Protein AF-A0A529HNW7-F1 (afdb_monomer)

Sequence (243 aa):
VLDIILREIRHELSTEMPEGESNYALYDVSWHGDWIWDQIAPALLPELRAKRVNTRNLNYLLAIINRSSVDDGTIAAMASRKANATRNLTFSPIWFATWVGVDPDAAIPALAARFAGMDDPAEQTKLALTFIVALLDGRSQEGRARQTFRTVEHMKSLYLLMARYIRQKDDIQRAGKGVYSPGLRDDAQDARNALIAFIRETPGKPAFLALLEMARAHPDQESRPWMGFHAKSKAAADADIDA

Solvent-accessible surface area (backbone atoms only — not comparable to full-atom values): 13284 Å² total; per-residue (Å²): 107,70,68,57,53,54,48,49,38,51,49,45,62,74,68,60,52,88,77,69,89,71,65,62,60,48,56,50,42,45,77,72,27,77,95,45,23,62,75,46,34,74,75,46,50,59,57,64,70,75,49,87,70,38,75,68,59,45,52,32,54,39,34,30,37,53,70,24,77,68,53,48,67,64,50,27,60,52,22,48,53,51,25,71,71,40,83,49,66,76,56,21,21,46,24,44,18,43,14,24,10,51,37,34,82,65,33,51,57,50,51,53,51,53,50,72,74,51,88,52,68,67,58,46,27,47,34,46,37,46,18,43,26,43,36,52,27,70,83,50,99,69,37,50,22,40,66,68,34,80,40,62,67,47,27,50,51,51,39,57,59,43,43,68,53,60,44,73,92,77,59,83,87,59,83,94,67,72,92,76,83,81,49,67,71,52,36,25,49,53,30,53,49,49,35,54,48,52,32,66,69,44,82,56,68,69,26,34,52,50,28,47,49,43,27,71,66,40,79,50,71,84,54,17,62,59,30,43,49,52,21,52,54,40,54,52,56,58,57,60,74,80,111

Mean predicted aligned error: 5.46 Å

Nearest PDB structures (foldseek):
  7a0m-assembly2_C  TM=2.999E-01  e=2.136E+00  Thermochaetoides thermophila
  7s0h-assembly1_B  TM=1.800E-01  e=7.266E+00  Talaromyces verruculosus

pLDDT: mean 89.47, std 10.61, range [36.19, 98.62]

Radius of gyration: 19.6 Å; Cα contacts (8 Å, |Δi|>4): 282; chains: 1; bounding box: 56×40×56 Å

Secondary structure (DSSP, 8-state):
-HHHHHHHHHHHHHT--SSSPPPHHHHHHHHH-GGGHHHHHHHHHHHHHHSPPPHHHHHHHHHHHHTSS--HHHHHHHHHHHHHH---TTTHHHHHHHHHHH-HHHHHHHHHHHHHT---HHHHHHHHHHHHHHHH-TT-SS-SS-STT-SHHHHHHHHHHHHTTS-GGG----TTS-S----HHHHHHHHHHHHHHHHHHS-SHHHHHHHHHHHHH-SSSTTHHHHHHHHHHHHHHHHHTT-

Foldseek 3Di:
DQVVLLVLLVVQQVPDDLDDDGPCSLVCCLVPVLVCLQVCLVVCLVVLQPDDGHLVSVLSNLSSNQSYPPALVSQLVRLVVQLVVDPDLSRNLLSLLQNCQRPVPVSLVVLLVVLVPDDDLVSSLSSLLNNLCQNCVLPDPRRSHHHPCLDLVSLLSNLQSSCVNLPPVPADPPPPVPDDDDDSNNSSVSSSVVSLVSLLPDADDSSLVSLQVCLVRRPDVVCSVVSVVSSVVRVVVNVVVVD

Structure (mmCIF, N/CA/C/O backbone):
data_AF-A0A529HNW7-F1
#
_entry.id   AF-A0A529HNW7-F1
#
loop_
_atom_site.group_PDB
_atom_site.id
_atom_site.type_symbol
_atom_site.label_atom_id
_atom_site.label_alt_id
_atom_site.label_comp_id
_atom_site.label_asym_id
_atom_site.label_entity_id
_atom_site.label_seq_id
_atom_site.pdbx_PDB_ins_code
_atom_site.Cartn_x
_atom_site.Cartn_y
_atom_site.Cartn_z
_atom_site.occupancy
_atom_site.B_iso_or_equiv
_atom_site.auth_seq_id
_atom_site.auth_comp_id
_atom_site.auth_asym_id
_atom_site.auth_atom_id
_atom_site.pdbx_PDB_model_num
ATOM 1 N N . VAL A 1 1 ? 8.667 9.169 -31.212 1.00 80.88 1 VAL A N 1
ATOM 2 C CA . VAL A 1 1 ? 8.754 9.628 -29.802 1.00 80.88 1 VAL A CA 1
ATOM 3 C C . VAL A 1 1 ? 8.689 8.445 -28.844 1.00 80.88 1 VAL A C 1
ATOM 5 O O . VAL A 1 1 ? 9.649 8.256 -28.113 1.00 80.88 1 VAL A O 1
ATOM 8 N N . LEU A 1 2 ? 7.649 7.603 -28.919 1.00 88.50 2 LEU A N 1
ATOM 9 C CA . LEU A 1 2 ? 7.509 6.383 -28.106 1.00 88.50 2 LEU A CA 1
ATOM 10 C C . LEU A 1 2 ? 8.759 5.481 -28.110 1.00 88.50 2 LEU A C 1
ATOM 12 O O . LEU A 1 2 ? 9.303 5.184 -27.051 1.00 88.50 2 LEU A O 1
ATOM 16 N N . ASP A 1 3 ? 9.258 5.116 -29.294 1.00 89.38 3 ASP A N 1
ATOM 17 C CA . ASP A 1 3 ? 10.432 4.237 -29.420 1.00 89.38 3 ASP A CA 1
ATOM 18 C C . ASP A 1 3 ? 11.709 4.839 -28.831 1.00 89.38 3 ASP A C 1
ATOM 20 O O . ASP A 1 3 ? 12.539 4.116 -28.285 1.00 89.38 3 ASP A O 1
ATOM 24 N N . ILE A 1 4 ? 11.861 6.164 -28.920 1.00 91.50 4 ILE A N 1
ATOM 25 C CA . ILE A 1 4 ? 13.009 6.877 -28.350 1.00 91.50 4 ILE A CA 1
ATOM 26 C C . ILE A 1 4 ? 12.931 6.796 -26.825 1.00 91.50 4 ILE A C 1
ATOM 28 O O . ILE A 1 4 ? 13.887 6.359 -26.198 1.00 91.50 4 ILE A O 1
ATOM 32 N N . ILE A 1 5 ? 11.772 7.113 -26.239 1.00 90.94 5 ILE A N 1
ATOM 33 C CA . ILE A 1 5 ? 11.556 7.038 -24.787 1.00 90.94 5 ILE A CA 1
ATOM 34 C C . ILE A 1 5 ? 11.792 5.615 -24.271 1.00 90.94 5 ILE A C 1
ATOM 36 O O . ILE A 1 5 ? 12.525 5.422 -23.306 1.00 90.94 5 ILE A O 1
ATOM 40 N N . LEU A 1 6 ? 11.223 4.601 -24.930 1.00 92.38 6 LEU A N 1
ATOM 41 C CA . LEU A 1 6 ? 11.421 3.205 -24.533 1.00 92.38 6 LEU A CA 1
ATOM 42 C C . LEU A 1 6 ? 12.883 2.770 -24.653 1.00 92.38 6 LEU A C 1
ATOM 44 O O . LEU A 1 6 ? 13.355 2.001 -23.818 1.00 92.38 6 LEU A O 1
ATOM 48 N N . ARG A 1 7 ? 13.606 3.240 -25.674 1.00 92.62 7 ARG A N 1
ATOM 49 C CA . ARG A 1 7 ? 15.034 2.957 -25.833 1.00 92.62 7 ARG A CA 1
ATOM 50 C C . ARG A 1 7 ? 15.858 3.591 -24.716 1.00 92.62 7 ARG A C 1
ATOM 52 O O . ARG A 1 7 ? 16.706 2.896 -24.165 1.00 92.62 7 ARG A O 1
ATOM 59 N N . GLU A 1 8 ? 15.589 4.848 -24.370 1.00 91.94 8 GLU A N 1
ATOM 60 C CA . GLU A 1 8 ? 16.274 5.542 -23.274 1.00 91.94 8 GLU A CA 1
ATOM 61 C C . GLU A 1 8 ? 15.992 4.870 -21.928 1.00 91.94 8 GLU A C 1
ATOM 63 O O . GLU A 1 8 ? 16.931 4.513 -21.224 1.00 91.94 8 GLU A O 1
ATOM 68 N N . ILE A 1 9 ? 14.723 4.569 -21.614 1.00 91.62 9 ILE A N 1
ATOM 69 C CA . ILE A 1 9 ? 14.361 3.853 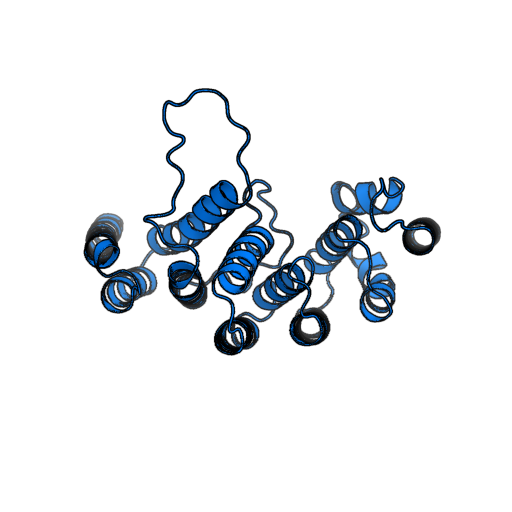-20.380 1.00 91.62 9 ILE A CA 1
ATOM 70 C C . ILE A 1 9 ? 15.048 2.483 -20.331 1.00 91.62 9 ILE A C 1
ATOM 72 O O . ILE A 1 9 ? 15.613 2.108 -19.309 1.00 91.62 9 ILE A O 1
ATOM 76 N N . ARG A 1 10 ? 15.044 1.712 -21.425 1.00 91.19 10 ARG A N 1
ATOM 77 C CA . ARG A 1 10 ? 15.721 0.403 -21.456 1.00 91.19 10 ARG A CA 1
ATOM 78 C C . ARG A 1 10 ? 17.231 0.529 -21.295 1.00 91.19 10 ARG A C 1
ATOM 80 O O . ARG A 1 10 ? 17.829 -0.295 -20.605 1.00 91.19 10 ARG A O 1
ATOM 87 N N . HIS A 1 11 ? 17.843 1.534 -21.917 1.00 89.62 11 HIS A N 1
ATOM 88 C CA . HIS A 1 11 ? 19.266 1.800 -21.757 1.00 89.62 11 HIS A CA 1
ATOM 89 C C . HIS A 1 11 ? 19.590 2.140 -20.301 1.00 89.62 11 HIS A C 1
ATOM 91 O O . HIS A 1 11 ? 20.447 1.490 -19.707 1.00 89.62 11 HIS A O 1
ATOM 97 N N . GLU A 1 12 ? 18.830 3.055 -19.705 1.00 88.94 12 GLU A N 1
ATOM 98 C CA . GLU A 1 12 ? 18.942 3.448 -18.304 1.00 88.94 12 GLU A CA 1
ATOM 99 C C . GLU A 1 12 ? 18.802 2.243 -17.365 1.00 88.94 12 GLU A C 1
ATOM 101 O O . GLU A 1 12 ? 19.653 2.021 -16.503 1.00 88.94 12 GLU A O 1
ATOM 106 N N . LEU A 1 13 ? 17.787 1.399 -17.580 1.00 88.69 13 LEU A N 1
ATOM 107 C CA . LEU A 1 13 ? 17.628 0.162 -16.824 1.00 88.69 13 LEU A CA 1
ATOM 108 C C . LEU A 1 13 ? 18.821 -0.777 -17.037 1.00 88.69 13 LEU A C 1
ATOM 110 O O . LEU A 1 13 ? 19.223 -1.451 -16.096 1.00 88.69 13 LEU A O 1
ATOM 114 N N . SER A 1 14 ? 19.397 -0.869 -18.237 1.00 87.06 14 SER A N 1
ATOM 115 C CA . SER A 1 14 ? 20.536 -1.762 -18.513 1.00 87.06 14 SER A CA 1
ATOM 116 C C . SER A 1 14 ? 21.836 -1.332 -17.824 1.00 87.06 14 SER A C 1
ATOM 118 O O . SER A 1 14 ? 22.652 -2.189 -17.495 1.00 87.06 14 SER A O 1
ATOM 120 N N . THR A 1 15 ? 22.005 -0.033 -17.569 1.00 86.06 15 THR A N 1
ATOM 121 C CA . THR A 1 15 ? 23.198 0.551 -16.938 1.00 86.06 15 THR A CA 1
ATOM 122 C C . THR A 1 15 ? 22.991 0.885 -15.459 1.00 86.06 15 THR A C 1
ATOM 124 O O . THR A 1 15 ? 23.823 1.566 -14.863 1.00 86.06 15 THR A O 1
ATOM 127 N N . GLU A 1 16 ? 21.873 0.459 -14.865 1.00 83.00 16 GLU A N 1
ATOM 128 C CA . GLU A 1 16 ? 21.521 0.832 -13.497 1.00 83.00 16 GLU A CA 1
ATOM 129 C C . GLU A 1 16 ? 22.546 0.309 -12.475 1.00 83.00 16 GLU A C 1
ATOM 131 O O . GLU A 1 16 ? 22.964 -0.851 -12.510 1.00 83.00 16 GLU A O 1
ATOM 136 N N . MET A 1 17 ? 22.916 1.162 -11.518 1.00 78.19 17 MET A N 1
ATOM 137 C CA . MET A 1 17 ? 23.714 0.761 -10.360 1.00 78.19 17 MET A CA 1
ATOM 138 C C . MET A 1 17 ? 22.807 0.428 -9.162 1.00 78.19 17 MET A C 1
ATOM 140 O O . MET A 1 17 ? 21.687 0.948 -9.072 1.00 78.19 17 MET A O 1
ATOM 144 N N . PRO A 1 18 ? 23.262 -0.429 -8.222 1.00 72.19 18 PRO A N 1
ATOM 145 C CA . PRO A 1 18 ? 22.515 -0.728 -6.998 1.00 72.19 18 PRO A CA 1
ATOM 146 C C . PRO A 1 18 ? 22.224 0.522 -6.158 1.00 72.19 18 PRO A C 1
ATOM 148 O O . PRO A 1 18 ? 21.141 0.638 -5.584 1.00 72.19 18 PRO A O 1
ATOM 151 N N . GLU A 1 19 ? 23.186 1.446 -6.128 1.00 65.06 19 GLU A N 1
ATOM 152 C CA . GLU A 1 19 ? 23.128 2.747 -5.469 1.00 65.06 19 GLU A CA 1
ATOM 153 C C . GLU A 1 19 ? 23.674 3.787 -6.457 1.00 65.06 19 GLU A C 1
ATOM 155 O O . GLU A 1 19 ? 24.814 3.684 -6.904 1.00 65.06 19 GLU A O 1
ATOM 160 N N . GLY A 1 20 ? 22.843 4.742 -6.872 1.00 58.91 20 GLY A N 1
ATOM 161 C CA . GLY A 1 20 ? 23.221 5.759 -7.853 1.00 58.91 20 GLY A CA 1
ATOM 162 C C . GLY A 1 20 ? 22.016 6.516 -8.398 1.00 58.91 20 GLY A C 1
ATOM 163 O O . GLY A 1 20 ? 20.879 6.043 -8.317 1.00 58.91 20 GLY A O 1
ATOM 164 N N . GLU A 1 21 ? 22.260 7.709 -8.934 1.00 57.22 21 GLU A N 1
ATOM 165 C CA . GLU A 1 21 ? 21.252 8.421 -9.712 1.00 57.22 21 GLU A CA 1
ATOM 166 C C . GLU A 1 21 ? 21.051 7.684 -11.035 1.00 57.22 21 GLU A C 1
ATOM 168 O O . GLU A 1 21 ? 22.000 7.400 -11.764 1.00 57.22 21 GLU A O 1
ATOM 173 N N . SER A 1 22 ? 19.803 7.312 -11.301 1.00 55.28 22 SER A N 1
ATOM 174 C CA . SER A 1 22 ? 19.401 6.827 -12.613 1.00 55.28 22 SER A CA 1
ATOM 175 C C . SER A 1 22 ? 19.221 8.043 -13.518 1.00 55.28 2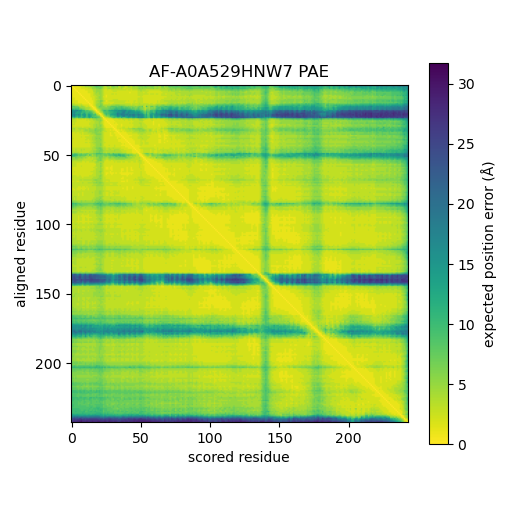2 SER A C 1
ATOM 177 O O . SER A 1 22 ? 18.735 9.076 -13.049 1.00 55.28 22 SER A O 1
ATOM 179 N N . ASN A 1 23 ? 19.653 7.943 -14.776 1.00 64.00 23 ASN A N 1
ATOM 180 C CA . ASN A 1 23 ? 19.513 9.027 -15.749 1.00 64.00 23 ASN A CA 1
ATOM 181 C C . ASN A 1 23 ? 18.043 9.488 -15.846 1.00 64.00 23 ASN A C 1
ATOM 183 O O . ASN A 1 23 ? 17.121 8.738 -15.557 1.00 64.00 23 ASN A O 1
ATOM 187 N N . TYR A 1 24 ? 17.810 10.747 -16.214 1.00 76.00 24 TYR A N 1
ATOM 188 C CA . TYR A 1 24 ? 16.528 11.425 -15.973 1.00 76.00 24 TYR A CA 1
ATOM 189 C C . TYR A 1 24 ? 15.305 10.869 -16.729 1.00 76.00 24 TYR A C 1
ATOM 191 O O . TYR A 1 24 ? 14.187 11.214 -16.364 1.00 76.00 24 TYR A O 1
ATOM 199 N N . ALA A 1 25 ? 15.456 9.994 -17.731 1.00 87.62 25 ALA A N 1
ATOM 200 C CA . ALA A 1 25 ? 14.350 9.618 -18.616 1.00 87.62 25 ALA A CA 1
ATOM 201 C C . ALA A 1 25 ? 13.198 8.919 -17.876 1.00 87.62 25 ALA A C 1
ATOM 203 O O . ALA A 1 25 ? 12.045 9.337 -17.992 1.00 87.62 25 ALA A O 1
ATOM 204 N N . LEU A 1 26 ? 13.484 7.877 -17.091 1.00 88.19 26 LEU A N 1
ATOM 205 C CA . LEU A 1 26 ? 12.447 7.177 -16.331 1.00 88.19 26 LEU A CA 1
ATOM 206 C C . LEU A 1 26 ? 11.835 8.066 -15.236 1.00 88.19 26 LEU A C 1
ATOM 208 O O . LEU A 1 26 ? 10.627 8.005 -15.001 1.00 88.19 26 LEU A O 1
ATOM 212 N N . TYR A 1 27 ? 12.652 8.904 -14.592 1.00 87.69 27 TYR A N 1
ATOM 213 C CA . TYR A 1 27 ? 12.189 9.886 -13.611 1.00 87.69 27 TYR A CA 1
ATOM 214 C C . TYR A 1 27 ? 11.210 10.881 -14.247 1.00 87.69 27 TYR A C 1
ATOM 216 O O . TYR A 1 27 ? 10.065 10.966 -13.800 1.00 87.69 27 TYR A O 1
ATOM 224 N N . ASP A 1 28 ? 11.620 11.565 -15.314 1.00 88.38 28 ASP A N 1
ATOM 225 C CA . ASP A 1 28 ? 10.832 12.593 -15.996 1.00 88.38 28 ASP A CA 1
ATOM 226 C C . ASP A 1 28 ? 9.520 12.015 -16.524 1.00 88.38 28 ASP A C 1
ATOM 228 O O . ASP A 1 28 ? 8.450 12.584 -16.308 1.00 88.38 28 ASP A O 1
ATOM 232 N N . VAL A 1 29 ? 9.573 10.833 -17.146 1.00 90.88 29 VAL A N 1
ATOM 233 C CA . VAL A 1 29 ? 8.372 10.150 -17.638 1.00 90.88 29 VAL A CA 1
ATOM 234 C C . VAL A 1 29 ? 7.445 9.762 -16.488 1.00 90.88 29 VAL A C 1
ATOM 236 O O . VAL A 1 29 ? 6.230 9.868 -16.636 1.00 90.88 29 VAL A O 1
ATOM 239 N N . SER A 1 30 ? 7.970 9.346 -15.332 1.00 88.94 30 SER A N 1
ATOM 240 C CA . SER A 1 30 ? 7.130 8.978 -14.184 1.00 88.94 30 SER A CA 1
ATOM 241 C C . SER A 1 30 ? 6.407 10.160 -13.531 1.00 88.94 30 SER A C 1
ATOM 243 O O . SER A 1 30 ? 5.358 9.951 -12.928 1.00 88.94 30 SER A O 1
ATOM 245 N N . TRP A 1 31 ? 6.936 11.381 -13.660 1.00 85.88 31 TRP A N 1
ATOM 246 C CA . TRP A 1 31 ? 6.351 12.588 -13.061 1.00 85.88 31 TRP A CA 1
ATOM 247 C C . TRP A 1 31 ? 5.551 13.442 -14.044 1.00 85.88 31 TRP A C 1
ATOM 249 O O . TRP A 1 31 ? 4.593 14.097 -13.642 1.00 85.88 31 TRP A O 1
ATOM 259 N N . HIS A 1 32 ? 5.941 13.455 -15.317 1.00 86.88 32 HIS A N 1
ATOM 260 C CA . HIS A 1 32 ? 5.429 14.395 -16.320 1.00 86.88 32 HIS A CA 1
ATOM 261 C C . HIS A 1 32 ? 4.965 13.708 -17.617 1.00 86.88 32 HIS A C 1
ATOM 263 O O . HIS A 1 32 ? 4.658 14.378 -18.602 1.00 86.88 32 HIS A O 1
ATOM 269 N N . GLY A 1 33 ? 4.955 12.372 -17.651 1.00 88.06 33 GLY A N 1
ATOM 270 C CA . GLY A 1 33 ? 4.645 11.569 -18.837 1.00 88.06 33 GLY A CA 1
ATOM 271 C C . GLY A 1 33 ? 3.257 10.928 -18.843 1.00 88.06 33 GLY A C 1
ATOM 272 O O . GLY A 1 33 ? 3.088 9.910 -19.509 1.00 88.06 33 GLY A O 1
ATOM 273 N N . ASP A 1 34 ? 2.280 11.473 -18.118 1.00 89.56 34 ASP A N 1
ATOM 274 C CA . ASP A 1 34 ? 0.915 10.926 -18.032 1.00 89.56 34 ASP A CA 1
ATOM 275 C C . ASP A 1 34 ? 0.284 10.662 -19.409 1.00 89.56 34 ASP A C 1
ATOM 277 O O . ASP A 1 34 ? -0.298 9.604 -19.643 1.00 89.56 34 ASP A O 1
ATOM 281 N N . TRP A 1 35 ? 0.529 11.553 -20.369 1.00 92.75 35 TRP A N 1
ATOM 282 C CA . TRP A 1 35 ? 0.092 11.435 -21.763 1.00 92.75 35 TRP A CA 1
ATOM 283 C C . TRP A 1 35 ? 0.637 10.210 -22.529 1.00 92.75 35 TRP A C 1
ATOM 285 O O . TRP A 1 35 ? 0.109 9.882 -23.596 1.00 92.75 35 TRP A O 1
ATOM 295 N N . ILE A 1 36 ? 1.694 9.538 -22.044 1.00 94.06 36 ILE A N 1
ATOM 296 C CA . ILE A 1 36 ? 2.321 8.389 -22.724 1.00 94.06 36 ILE A CA 1
ATOM 297 C C . ILE A 1 36 ? 2.267 7.079 -21.928 1.00 94.06 36 ILE A C 1
ATOM 299 O O . ILE A 1 36 ? 2.584 6.027 -22.490 1.00 94.06 36 ILE A O 1
ATOM 303 N N . TRP A 1 37 ? 1.856 7.093 -20.655 1.00 94.06 37 TRP A N 1
ATOM 304 C CA . TRP A 1 37 ? 1.902 5.906 -19.785 1.00 94.06 37 TRP A CA 1
ATOM 305 C C . TRP A 1 37 ? 1.194 4.688 -20.379 1.00 94.06 37 TRP A C 1
ATOM 307 O O . TRP A 1 37 ? 1.766 3.598 -20.374 1.00 94.06 37 TRP A O 1
ATOM 317 N N . ASP A 1 38 ? 0.018 4.877 -20.977 1.00 95.19 38 ASP A N 1
ATOM 318 C CA . ASP A 1 38 ? -0.751 3.807 -21.627 1.00 95.19 38 ASP A CA 1
ATOM 319 C C . ASP A 1 38 ? 0.003 3.112 -22.761 1.00 95.19 38 ASP A C 1
ATOM 321 O O . ASP A 1 38 ? -0.118 1.903 -22.956 1.00 95.19 38 ASP A O 1
ATOM 325 N N . GLN A 1 39 ? 0.822 3.863 -23.495 1.00 94.56 39 GLN A N 1
ATOM 326 C CA . GLN A 1 39 ? 1.555 3.347 -24.647 1.00 94.56 39 GLN A CA 1
ATOM 327 C C . GLN A 1 39 ? 2.837 2.619 -24.223 1.00 94.56 39 GLN A C 1
ATOM 329 O O . GLN A 1 39 ? 3.228 1.639 -24.859 1.00 94.56 39 GLN A O 1
ATOM 334 N N . ILE A 1 40 ? 3.503 3.074 -23.153 1.00 94.38 40 ILE A N 1
ATOM 335 C CA . ILE A 1 40 ? 4.771 2.480 -22.695 1.00 94.38 40 ILE A CA 1
ATOM 336 C C . ILE A 1 40 ? 4.588 1.347 -21.686 1.00 94.38 40 ILE A C 1
ATOM 338 O O . ILE A 1 40 ? 5.389 0.413 -21.686 1.00 94.38 40 ILE A O 1
ATOM 342 N N . ALA A 1 41 ? 3.565 1.392 -20.828 1.00 94.31 41 ALA A N 1
ATOM 343 C CA . ALA A 1 41 ? 3.428 0.455 -19.714 1.00 94.31 41 ALA A CA 1
ATOM 344 C C . ALA A 1 41 ? 3.410 -1.024 -20.151 1.00 94.31 41 ALA A C 1
ATOM 346 O O . ALA A 1 41 ? 4.158 -1.812 -19.557 1.00 94.31 41 ALA A O 1
ATOM 347 N N . PRO A 1 42 ? 2.688 -1.429 -21.221 1.00 94.25 42 PRO A N 1
ATOM 348 C CA . PRO A 1 42 ? 2.735 -2.810 -21.703 1.00 94.25 42 PRO A CA 1
ATOM 349 C C . PRO A 1 42 ? 4.147 -3.264 -22.103 1.00 94.25 42 PRO A C 1
ATOM 351 O O . PRO A 1 42 ? 4.531 -4.404 -21.840 1.00 94.25 42 PRO A O 1
ATOM 354 N N . ALA A 1 43 ? 4.946 -2.366 -22.687 1.00 93.12 43 ALA A N 1
ATOM 355 C CA . ALA A 1 43 ? 6.310 -2.647 -23.131 1.00 93.12 43 ALA A CA 1
ATOM 356 C C . ALA A 1 43 ? 7.332 -2.710 -21.979 1.00 93.12 43 ALA A C 1
ATOM 358 O O . ALA A 1 43 ? 8.415 -3.268 -22.167 1.00 93.12 43 ALA A O 1
ATOM 359 N N . LEU A 1 44 ? 6.993 -2.166 -20.804 1.00 92.12 44 LEU A N 1
ATOM 360 C CA . LEU A 1 44 ? 7.824 -2.182 -19.593 1.00 92.12 44 LEU A CA 1
ATOM 361 C C . LEU A 1 44 ? 7.539 -3.392 -18.683 1.00 92.12 44 LEU A C 1
ATOM 363 O O . LEU A 1 44 ? 8.391 -3.775 -17.879 1.00 92.12 44 LEU A O 1
ATOM 367 N N . LEU A 1 45 ? 6.378 -4.044 -18.822 1.00 91.81 45 LEU A N 1
ATOM 368 C CA . LEU A 1 45 ? 6.027 -5.242 -18.043 1.00 91.81 45 LEU A CA 1
ATOM 369 C C . LEU A 1 45 ? 7.048 -6.392 -18.168 1.00 91.81 45 LEU A C 1
ATOM 371 O O . LEU A 1 45 ? 7.365 -7.000 -17.138 1.00 91.81 45 LEU A O 1
ATOM 375 N N . PRO A 1 46 ? 7.578 -6.734 -19.364 1.00 89.94 46 PRO A N 1
ATOM 376 C CA . PRO A 1 46 ? 8.603 -7.768 -19.485 1.00 89.94 46 PRO A CA 1
ATOM 377 C C . PRO A 1 46 ? 9.870 -7.443 -18.687 1.00 89.94 46 PRO A C 1
ATOM 379 O O . PRO A 1 46 ? 10.408 -8.334 -18.032 1.00 89.94 46 PRO A O 1
ATOM 382 N N . GLU A 1 47 ? 10.291 -6.176 -18.662 1.00 86.88 47 GLU A N 1
ATOM 383 C CA . GLU A 1 47 ? 11.497 -5.727 -17.951 1.00 86.88 47 GLU A CA 1
ATOM 384 C C . GLU A 1 47 ? 11.364 -5.940 -16.436 1.00 86.88 47 GLU A C 1
ATOM 386 O O . GLU A 1 47 ? 12.239 -6.531 -15.796 1.00 86.88 47 GLU A O 1
ATOM 391 N N . LEU A 1 48 ? 10.216 -5.556 -15.861 1.00 87.25 48 LEU A N 1
ATOM 392 C CA . LEU A 1 48 ? 9.918 -5.786 -14.441 1.00 87.25 48 LEU A CA 1
ATOM 393 C C . LEU A 1 48 ? 9.835 -7.268 -14.077 1.00 87.25 48 LEU A C 1
ATOM 395 O O . LEU A 1 48 ? 10.163 -7.667 -12.953 1.00 87.25 48 LEU A O 1
ATOM 399 N N . ARG A 1 49 ? 9.370 -8.107 -15.006 1.00 87.00 49 ARG A N 1
ATOM 400 C CA . ARG A 1 49 ? 9.296 -9.556 -14.797 1.00 87.00 49 ARG A CA 1
ATOM 401 C C . ARG A 1 49 ? 10.685 -10.184 -14.842 1.00 87.00 49 ARG A C 1
ATOM 403 O O . ARG A 1 49 ? 10.990 -10.967 -13.941 1.00 87.00 49 ARG A O 1
ATOM 410 N N . ALA A 1 50 ? 11.507 -9.809 -15.818 1.00 82.06 50 ALA A N 1
ATOM 411 C CA . ALA A 1 50 ? 12.767 -10.469 -16.146 1.00 82.06 50 ALA A CA 1
ATOM 412 C C . ALA A 1 50 ? 13.860 -10.286 -15.088 1.00 82.06 50 ALA A C 1
ATOM 414 O O . ALA A 1 50 ? 14.541 -11.252 -14.747 1.00 82.06 50 ALA A O 1
ATOM 415 N N . LYS A 1 51 ? 14.018 -9.078 -14.534 1.00 80.06 51 LYS A N 1
ATOM 416 C CA . LYS A 1 51 ? 15.106 -8.794 -13.588 1.00 80.06 51 LYS A CA 1
ATOM 417 C C . LYS A 1 51 ? 14.650 -8.042 -12.345 1.00 80.06 51 LYS A C 1
ATOM 419 O O . LYS A 1 51 ? 13.508 -7.602 -12.223 1.00 80.06 51 LYS A O 1
ATOM 424 N N . ARG A 1 52 ? 15.556 -7.949 -11.374 1.00 81.50 52 ARG A N 1
ATOM 425 C CA . ARG A 1 52 ? 15.428 -7.025 -10.249 1.00 81.50 52 ARG A CA 1
ATOM 426 C C . ARG A 1 52 ? 16.038 -5.694 -10.676 1.00 81.50 52 ARG A C 1
ATOM 428 O O . ARG A 1 52 ? 17.218 -5.658 -10.998 1.00 81.50 52 ARG A O 1
ATOM 435 N N . VAL A 1 53 ? 15.226 -4.647 -10.635 1.00 85.25 53 VAL A N 1
ATOM 436 C CA . VAL A 1 53 ? 15.658 -3.251 -10.772 1.00 85.25 53 VAL A CA 1
ATOM 437 C C . VAL A 1 53 ? 15.996 -2.673 -9.399 1.00 85.25 53 VAL A C 1
ATOM 439 O O . VAL A 1 53 ? 15.573 -3.225 -8.374 1.00 85.25 53 VAL A O 1
ATOM 442 N N . ASN A 1 54 ? 16.761 -1.584 -9.341 1.00 86.12 54 ASN A N 1
ATOM 443 C CA . ASN A 1 54 ? 16.988 -0.899 -8.068 1.00 86.12 54 ASN A CA 1
ATOM 444 C C . ASN A 1 54 ? 15.670 -0.308 -7.514 1.00 86.12 54 ASN A C 1
ATOM 446 O O . ASN A 1 54 ? 14.668 -0.172 -8.220 1.00 86.12 54 ASN A O 1
ATOM 450 N N . THR A 1 55 ? 15.641 0.024 -6.222 1.00 85.19 55 THR A N 1
ATOM 451 C CA . THR A 1 55 ? 14.406 0.457 -5.543 1.00 85.19 55 THR A CA 1
ATOM 452 C C . THR A 1 55 ? 13.836 1.752 -6.125 1.00 85.19 55 THR A C 1
ATOM 454 O O . THR A 1 55 ? 12.620 1.930 -6.165 1.00 85.19 55 THR A O 1
ATOM 457 N N . ARG A 1 56 ? 14.694 2.669 -6.582 1.00 84.88 56 ARG A N 1
ATOM 458 C CA . ARG A 1 56 ? 14.277 3.960 -7.137 1.00 84.88 56 ARG A CA 1
ATOM 459 C C . ARG A 1 56 ? 13.576 3.771 -8.484 1.00 84.88 56 ARG A C 1
ATOM 461 O O . ARG A 1 56 ? 12.441 4.209 -8.641 1.00 84.88 56 ARG A O 1
ATOM 468 N N . ASN A 1 57 ? 14.193 3.021 -9.388 1.00 87.38 57 ASN A N 1
ATOM 469 C CA . ASN A 1 57 ? 13.644 2.712 -10.706 1.00 87.38 57 ASN A CA 1
ATOM 470 C C . ASN A 1 57 ? 12.394 1.842 -10.608 1.00 87.38 57 ASN A C 1
ATOM 472 O O . ASN A 1 57 ? 11.431 2.069 -11.337 1.00 87.38 57 ASN A O 1
ATOM 476 N N . LEU A 1 58 ? 12.355 0.902 -9.654 1.00 89.88 58 LEU A N 1
ATOM 477 C CA . LEU A 1 58 ? 11.142 0.137 -9.368 1.00 89.88 58 LEU A CA 1
ATOM 478 C C . LEU A 1 58 ? 9.959 1.058 -9.070 1.00 89.88 58 LEU A C 1
ATOM 480 O O . LEU A 1 58 ? 8.874 0.865 -9.608 1.00 89.88 58 LEU A O 1
ATOM 484 N N . ASN A 1 59 ? 10.173 2.060 -8.222 1.00 88.19 59 ASN A N 1
ATOM 485 C CA . ASN A 1 59 ? 9.124 2.995 -7.848 1.00 88.19 59 ASN A CA 1
ATOM 486 C C . ASN A 1 59 ? 8.613 3.810 -9.044 1.00 88.19 59 ASN A C 1
ATOM 488 O O . ASN A 1 59 ? 7.405 3.992 -9.160 1.00 88.19 59 ASN A O 1
ATOM 492 N N . TYR A 1 60 ? 9.496 4.257 -9.940 1.00 88.88 60 TYR A N 1
ATOM 493 C CA . TYR A 1 60 ? 9.091 4.977 -11.153 1.00 88.88 60 TYR A CA 1
ATOM 494 C C . TYR A 1 60 ? 8.335 4.084 -12.138 1.00 88.88 60 TYR A C 1
ATOM 496 O O . TYR A 1 60 ? 7.283 4.472 -12.640 1.00 88.88 60 TYR A O 1
ATOM 504 N N . LEU A 1 61 ? 8.810 2.855 -12.358 1.00 91.56 61 LEU A N 1
ATOM 505 C CA . LEU A 1 61 ? 8.119 1.888 -13.213 1.00 91.56 61 LEU A CA 1
ATOM 506 C C . LEU A 1 61 ? 6.724 1.550 -12.674 1.00 91.56 61 LEU A C 1
ATOM 508 O O . LEU A 1 61 ? 5.767 1.478 -13.441 1.00 91.56 61 LEU A O 1
ATOM 512 N N . LEU A 1 62 ? 6.593 1.368 -11.359 1.00 91.81 62 LEU A N 1
ATOM 513 C CA . LEU A 1 62 ? 5.300 1.109 -10.728 1.00 91.81 62 LEU A CA 1
ATOM 514 C C . LEU A 1 62 ? 4.378 2.327 -10.771 1.00 91.81 62 LEU A C 1
ATOM 516 O O . LEU A 1 62 ? 3.183 2.143 -10.976 1.00 91.81 62 LEU A O 1
ATOM 520 N N . ALA A 1 63 ? 4.904 3.548 -10.642 1.00 89.75 63 ALA A N 1
ATOM 521 C CA . ALA A 1 63 ? 4.108 4.764 -10.808 1.00 89.75 63 ALA A CA 1
ATOM 522 C C . ALA A 1 63 ? 3.481 4.836 -12.211 1.00 89.75 63 ALA A C 1
ATOM 524 O O . ALA A 1 63 ? 2.280 5.070 -12.327 1.00 89.75 63 ALA A O 1
ATOM 525 N N . ILE A 1 64 ? 4.262 4.535 -13.256 1.00 92.00 64 ILE A N 1
ATOM 526 C CA . ILE A 1 64 ? 3.779 4.470 -14.644 1.00 92.00 64 ILE A CA 1
ATOM 527 C C . ILE A 1 64 ? 2.724 3.367 -14.798 1.00 92.00 64 ILE A C 1
ATOM 529 O O . ILE A 1 64 ? 1.631 3.610 -15.298 1.00 92.00 64 ILE A O 1
ATOM 533 N N . ILE A 1 65 ? 3.024 2.142 -14.356 1.00 93.62 65 ILE A N 1
ATOM 534 C CA . ILE A 1 65 ? 2.143 0.987 -14.587 1.00 93.62 65 ILE A CA 1
ATOM 535 C C . ILE A 1 65 ? 0.822 1.122 -13.835 1.00 93.62 65 ILE A C 1
ATOM 537 O O . ILE A 1 65 ? -0.234 0.916 -14.431 1.00 93.62 65 ILE A O 1
ATOM 541 N N . ASN A 1 66 ? 0.854 1.502 -12.557 1.00 91.62 66 ASN A N 1
ATOM 542 C CA . ASN A 1 66 ? -0.360 1.614 -11.750 1.00 91.62 66 ASN A CA 1
ATOM 543 C C . ASN A 1 66 ? -1.282 2.745 -12.225 1.00 91.62 66 ASN A C 1
ATOM 545 O O . ASN A 1 66 ? -2.476 2.697 -11.942 1.00 91.62 66 ASN A O 1
ATOM 549 N N . ARG A 1 67 ? -0.764 3.725 -12.972 1.00 91.31 67 ARG A N 1
ATOM 550 C CA . ARG A 1 67 ? -1.546 4.832 -13.545 1.00 91.31 67 ARG A CA 1
ATOM 551 C C . ARG A 1 67 ? -1.807 4.694 -15.048 1.00 91.31 67 ARG A C 1
ATOM 553 O O . ARG A 1 67 ? -2.416 5.574 -15.639 1.00 91.31 67 ARG A O 1
ATOM 560 N N . SER A 1 68 ? -1.363 3.595 -15.651 1.00 93.19 68 SER A N 1
ATOM 561 C CA . SER A 1 68 ? -1.697 3.221 -17.027 1.00 93.19 68 SER A CA 1
ATOM 562 C C . SER A 1 68 ? -2.992 2.405 -17.094 1.00 93.19 68 SER A C 1
ATOM 564 O O . SER A 1 68 ? -3.561 2.027 -16.073 1.00 93.19 68 SER A O 1
ATOM 566 N N . SER A 1 69 ? -3.400 2.051 -18.304 1.00 94.62 69 SER A N 1
ATOM 567 C CA . SER A 1 69 ? -4.531 1.190 -18.664 1.00 94.62 69 SER A CA 1
ATOM 568 C C . SER A 1 69 ? -4.254 -0.315 -18.559 1.00 94.62 69 SER A C 1
ATOM 570 O O . SER A 1 69 ? -5.131 -1.115 -18.882 1.00 94.62 69 SER A O 1
ATOM 572 N N . VAL A 1 70 ? -3.070 -0.738 -18.091 1.00 95.81 70 VAL A N 1
ATOM 573 C CA . VAL A 1 70 ? -2.795 -2.161 -17.814 1.00 95.81 70 VAL A CA 1
ATOM 574 C C . VAL A 1 70 ? -3.831 -2.696 -16.817 1.00 95.81 70 VAL A C 1
ATOM 576 O O . VAL A 1 70 ? -4.097 -2.065 -15.797 1.00 95.81 70 VAL A O 1
ATOM 579 N N . ASP A 1 71 ? -4.426 -3.854 -17.085 1.00 96.56 71 ASP A N 1
ATOM 580 C CA . ASP A 1 71 ? -5.492 -4.393 -16.240 1.00 96.56 71 ASP A CA 1
ATOM 581 C C . ASP A 1 71 ? -4.988 -4.850 -14.857 1.00 96.56 71 ASP A C 1
ATOM 583 O O . ASP A 1 71 ? -3.837 -5.274 -14.690 1.00 96.56 71 ASP A O 1
ATOM 587 N N . ASP A 1 72 ? -5.874 -4.786 -13.859 1.00 96.69 72 ASP A N 1
ATOM 588 C CA . ASP A 1 72 ? -5.568 -5.168 -12.474 1.00 96.69 72 ASP A CA 1
ATOM 589 C C . ASP A 1 72 ? -5.097 -6.622 -12.356 1.00 96.69 72 ASP A C 1
ATOM 591 O O . ASP A 1 72 ? -4.174 -6.904 -11.594 1.00 96.69 72 ASP A O 1
ATOM 595 N N . GLY A 1 73 ? -5.655 -7.542 -13.150 1.00 97.56 73 GLY A N 1
ATOM 596 C CA . GLY A 1 73 ? -5.277 -8.957 -13.135 1.00 97.56 73 GLY A CA 1
ATOM 597 C C . GLY A 1 73 ? -3.826 -9.181 -13.568 1.00 97.56 73 GLY A C 1
ATOM 598 O O . GLY A 1 73 ? -3.082 -9.935 -12.932 1.00 97.56 73 GLY A O 1
ATOM 599 N N . THR A 1 74 ? -3.377 -8.477 -14.606 1.00 97.00 74 THR A N 1
ATOM 600 C CA . THR A 1 74 ? -1.988 -8.503 -15.078 1.00 97.00 74 THR A CA 1
ATOM 601 C C . THR A 1 74 ? -1.019 -7.957 -14.027 1.00 97.00 74 THR A C 1
ATOM 603 O O . THR A 1 74 ? 0.055 -8.545 -13.816 1.00 97.00 74 THR A O 1
ATOM 606 N N . ILE A 1 75 ? -1.384 -6.861 -13.353 1.00 96.62 75 ILE A N 1
ATOM 607 C CA . ILE A 1 75 ? -0.579 -6.272 -12.273 1.00 96.62 75 ILE A CA 1
ATOM 608 C C . ILE A 1 75 ? -0.546 -7.220 -11.070 1.00 96.62 75 ILE A C 1
ATOM 610 O O . ILE A 1 75 ? 0.542 -7.540 -10.586 1.00 96.62 75 ILE A O 1
ATOM 614 N N . ALA A 1 76 ? -1.696 -7.751 -10.645 1.00 97.62 76 ALA A N 1
ATOM 615 C CA . ALA A 1 76 ? -1.829 -8.677 -9.523 1.00 97.62 76 ALA A CA 1
ATOM 616 C C . ALA A 1 76 ? -1.010 -9.955 -9.742 1.00 97.62 76 ALA A C 1
ATOM 618 O O . ALA A 1 76 ? -0.250 -10.376 -8.867 1.00 97.62 76 ALA A O 1
ATOM 619 N N .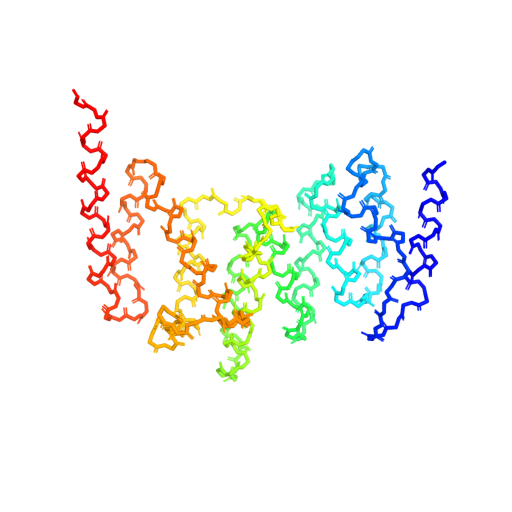 ALA A 1 77 ? -1.070 -10.549 -10.936 1.00 96.75 77 ALA A N 1
ATOM 620 C CA . ALA A 1 77 ? -0.308 -11.751 -11.267 1.00 96.75 77 ALA A CA 1
ATOM 621 C C . ALA A 1 77 ? 1.212 -11.516 -11.208 1.00 96.75 77 ALA A C 1
ATOM 623 O O . ALA A 1 77 ? 1.974 -12.394 -10.799 1.00 96.75 77 ALA A O 1
ATOM 624 N N . MET A 1 78 ? 1.685 -10.337 -11.621 1.00 95.56 78 MET A N 1
ATOM 625 C CA . MET A 1 78 ? 3.099 -9.975 -11.511 1.00 95.56 78 MET A CA 1
ATOM 626 C C . MET A 1 78 ? 3.496 -9.692 -10.058 1.00 95.56 78 MET A C 1
ATOM 628 O O . MET A 1 78 ? 4.491 -10.244 -9.579 1.00 95.56 78 MET A O 1
ATOM 632 N N . ALA A 1 79 ? 2.730 -8.839 -9.377 1.00 96.06 79 ALA A N 1
ATOM 633 C CA . ALA A 1 79 ? 3.024 -8.368 -8.034 1.00 96.06 79 ALA A CA 1
ATOM 634 C C . ALA A 1 79 ? 2.980 -9.515 -7.018 1.00 96.06 79 ALA A C 1
ATOM 636 O O . ALA A 1 79 ? 3.922 -9.661 -6.246 1.00 96.06 79 ALA A O 1
ATOM 637 N N . SER A 1 80 ? 1.978 -10.396 -7.088 1.00 97.12 80 SER A N 1
ATOM 638 C CA . SER A 1 80 ? 1.868 -11.582 -6.226 1.00 97.12 80 SER A CA 1
ATOM 639 C C . SER A 1 80 ? 3.072 -12.515 -6.358 1.00 97.12 80 SER A C 1
ATOM 641 O O . SER A 1 80 ? 3.667 -12.911 -5.354 1.00 97.12 80 SER A O 1
ATOM 643 N N . ARG A 1 81 ? 3.510 -12.825 -7.587 1.00 95.50 81 ARG A N 1
ATOM 644 C CA . ARG A 1 81 ? 4.709 -13.649 -7.813 1.00 95.50 81 ARG A CA 1
ATOM 645 C C . ARG A 1 81 ? 5.955 -13.006 -7.210 1.00 95.50 81 ARG A C 1
ATOM 647 O O . ARG A 1 81 ? 6.713 -13.679 -6.516 1.00 95.50 81 ARG A O 1
ATOM 654 N N . LYS A 1 82 ? 6.169 -11.708 -7.450 1.00 94.56 82 LYS A N 1
ATOM 655 C CA . LYS A 1 82 ? 7.345 -10.986 -6.940 1.00 94.56 82 LYS A CA 1
ATOM 656 C C . LYS A 1 82 ? 7.311 -10.839 -5.415 1.00 94.56 82 LYS A C 1
ATOM 658 O O . LYS A 1 82 ? 8.337 -11.071 -4.780 1.00 94.56 82 LYS A O 1
ATOM 663 N N . ALA A 1 83 ? 6.152 -10.521 -4.836 1.00 94.94 83 ALA A N 1
ATOM 664 C CA . ALA A 1 83 ? 5.947 -10.375 -3.395 1.00 94.94 83 ALA A CA 1
ATOM 665 C C . ALA A 1 83 ? 6.259 -11.671 -2.638 1.00 94.94 83 ALA A C 1
ATOM 667 O O . ALA A 1 83 ? 6.947 -11.634 -1.617 1.00 94.94 83 ALA A O 1
ATOM 668 N N . ASN A 1 84 ? 5.809 -12.809 -3.175 1.00 92.94 84 ASN A N 1
ATOM 669 C CA . ASN A 1 84 ? 5.995 -14.119 -2.553 1.00 92.94 84 ASN A CA 1
ATOM 670 C C . ASN A 1 84 ? 7.398 -14.706 -2.774 1.00 92.94 84 ASN A C 1
ATOM 672 O O . ASN A 1 84 ? 7.915 -15.390 -1.892 1.00 92.94 84 ASN A O 1
ATOM 676 N N . ALA A 1 85 ? 8.036 -14.434 -3.919 1.00 91.25 85 ALA A N 1
ATOM 677 C CA . ALA A 1 85 ? 9.366 -14.961 -4.229 1.00 91.25 85 ALA A CA 1
ATOM 678 C C . ALA A 1 85 ? 10.499 -14.251 -3.468 1.00 91.25 85 ALA A C 1
ATOM 680 O O . ALA A 1 85 ? 11.528 -14.859 -3.175 1.00 91.25 85 ALA A O 1
ATOM 681 N N . THR A 1 86 ? 10.345 -12.960 -3.156 1.00 88.06 86 THR A N 1
ATOM 682 C CA . THR A 1 86 ? 11.408 -12.178 -2.516 1.00 88.06 86 THR A CA 1
ATOM 683 C C . THR A 1 86 ? 11.261 -12.142 -0.997 1.00 88.06 86 THR A C 1
ATOM 685 O O . THR A 1 86 ? 10.220 -11.783 -0.451 1.00 88.06 86 THR A O 1
ATOM 688 N N . ARG A 1 87 ? 12.342 -12.472 -0.283 1.00 88.56 87 ARG A N 1
ATOM 689 C CA . ARG A 1 87 ? 12.432 -12.292 1.177 1.00 88.56 87 ARG A CA 1
ATOM 690 C C . ARG A 1 87 ? 13.056 -10.954 1.572 1.00 88.56 87 ARG A C 1
ATOM 692 O O . ARG A 1 87 ? 13.050 -10.599 2.743 1.00 88.56 87 ARG A O 1
ATOM 699 N N . ASN A 1 88 ? 13.552 -10.192 0.598 1.00 91.06 88 ASN A N 1
ATOM 700 C CA . ASN A 1 88 ? 14.193 -8.909 0.840 1.00 91.06 88 ASN A CA 1
ATOM 701 C C . ASN A 1 88 ? 13.171 -7.870 1.343 1.00 91.06 88 ASN A C 1
ATOM 703 O O . ASN A 1 88 ? 12.209 -7.548 0.643 1.00 91.06 88 ASN A O 1
ATOM 707 N N . LEU A 1 89 ? 13.427 -7.314 2.529 1.00 92.19 89 LEU A N 1
ATOM 708 C CA . LEU A 1 89 ? 12.544 -6.372 3.234 1.00 92.19 89 LEU A CA 1
ATOM 709 C C . LEU A 1 89 ? 12.511 -4.949 2.647 1.00 92.19 89 LEU A C 1
ATOM 711 O O . LEU A 1 89 ? 11.807 -4.091 3.172 1.00 92.19 89 LEU A O 1
ATOM 715 N N . THR A 1 90 ? 13.251 -4.699 1.569 1.00 88.38 90 THR A N 1
ATOM 716 C CA . THR A 1 90 ? 13.174 -3.471 0.766 1.00 88.38 90 THR A CA 1
ATOM 717 C C . THR A 1 90 ? 12.229 -3.654 -0.422 1.00 88.38 90 THR A C 1
ATOM 719 O O . THR A 1 90 ? 11.443 -2.766 -0.721 1.00 88.38 90 THR A O 1
ATOM 722 N N . PHE A 1 91 ? 12.262 -4.817 -1.085 1.00 90.75 91 PHE A N 1
ATOM 723 C CA . PHE A 1 91 ? 11.480 -5.071 -2.306 1.00 90.75 91 PHE A CA 1
ATOM 724 C C . PHE A 1 91 ? 10.133 -5.746 -2.048 1.00 90.75 91 PHE A C 1
ATOM 726 O O . PHE A 1 91 ? 9.138 -5.369 -2.659 1.00 90.75 91 PHE A O 1
ATOM 733 N N . SER A 1 92 ? 10.084 -6.737 -1.151 1.00 94.50 92 SER A N 1
ATOM 734 C CA . SER A 1 92 ? 8.842 -7.445 -0.797 1.00 94.50 92 SER A CA 1
ATOM 735 C C . SER A 1 92 ? 7.701 -6.490 -0.408 1.00 94.50 92 SER A C 1
ATOM 737 O O . SER A 1 92 ? 6.613 -6.645 -0.963 1.00 94.50 92 SER A O 1
ATOM 739 N N . PRO A 1 93 ? 7.923 -5.464 0.442 1.00 94.69 93 PRO A N 1
ATOM 740 C CA . PRO A 1 93 ? 6.850 -4.560 0.848 1.00 94.69 93 PRO A CA 1
ATOM 741 C C . PRO A 1 93 ? 6.273 -3.749 -0.320 1.00 94.69 93 PRO A C 1
ATOM 743 O O . PRO A 1 93 ? 5.063 -3.569 -0.386 1.00 94.69 93 PRO A O 1
ATOM 746 N N . ILE A 1 94 ? 7.109 -3.323 -1.275 1.00 93.75 94 ILE A N 1
ATOM 747 C CA . ILE A 1 94 ? 6.676 -2.580 -2.473 1.00 93.75 94 ILE A CA 1
ATOM 748 C C . ILE A 1 94 ? 5.774 -3.452 -3.356 1.00 93.75 94 ILE A C 1
ATOM 750 O O . ILE A 1 94 ? 4.747 -2.996 -3.865 1.00 93.75 94 ILE A O 1
ATOM 754 N N . TRP A 1 95 ? 6.125 -4.731 -3.514 1.00 95.62 95 TRP A N 1
ATOM 755 C CA . TRP A 1 95 ? 5.315 -5.672 -4.283 1.00 95.62 95 TRP A CA 1
ATOM 756 C C . TRP A 1 95 ? 4.003 -6.025 -3.583 1.00 95.62 95 TRP A C 1
ATOM 758 O O . TRP A 1 95 ? 2.973 -6.088 -4.249 1.00 95.62 95 TRP A O 1
ATOM 768 N N . PHE A 1 96 ? 4.008 -6.193 -2.256 1.00 97.25 96 PHE A N 1
ATOM 769 C CA . PHE A 1 96 ? 2.768 -6.351 -1.495 1.00 97.25 96 PHE A CA 1
ATOM 770 C C . PHE A 1 96 ? 1.883 -5.107 -1.588 1.00 97.25 96 PHE A C 1
ATOM 772 O O . PHE A 1 96 ? 0.688 -5.251 -1.809 1.00 97.25 96 PHE A O 1
ATOM 779 N N . ALA A 1 97 ? 2.447 -3.901 -1.488 1.00 95.75 97 ALA A N 1
ATOM 780 C CA . ALA A 1 97 ? 1.699 -2.655 -1.650 1.00 95.75 97 ALA A CA 1
ATOM 781 C C . ALA A 1 97 ? 1.055 -2.553 -3.041 1.00 95.75 97 ALA A C 1
ATOM 783 O O . ALA A 1 97 ? -0.130 -2.255 -3.156 1.00 95.75 97 ALA A O 1
ATOM 784 N N . THR A 1 98 ? 1.808 -2.891 -4.092 1.00 95.44 98 THR A N 1
ATOM 785 C CA . THR A 1 98 ? 1.286 -2.945 -5.468 1.00 95.44 98 THR A CA 1
ATOM 786 C C . THR A 1 98 ? 0.140 -3.946 -5.590 1.00 95.44 98 THR A C 1
ATOM 788 O O . THR A 1 98 ? -0.887 -3.628 -6.175 1.00 95.44 98 THR A O 1
ATOM 791 N N . TRP A 1 99 ? 0.298 -5.145 -5.021 1.00 97.88 99 TRP A N 1
ATOM 792 C CA . TRP A 1 99 ? -0.717 -6.195 -5.094 1.00 97.88 99 TRP A CA 1
ATOM 793 C C . TRP A 1 99 ? -1.988 -5.823 -4.323 1.00 97.88 99 TRP A C 1
ATOM 795 O O . TRP A 1 99 ? -3.072 -5.911 -4.885 1.00 97.88 99 TRP A O 1
ATOM 805 N N . VAL A 1 100 ? -1.862 -5.321 -3.089 1.00 97.81 100 VAL A N 1
ATOM 806 C CA . VAL A 1 100 ? -2.999 -4.806 -2.302 1.00 97.81 100 VAL A CA 1
ATOM 807 C C . VAL A 1 100 ? -3.712 -3.672 -3.037 1.00 97.81 100 VAL A C 1
ATOM 809 O O . VAL A 1 100 ? -4.929 -3.547 -2.937 1.00 97.81 100 VAL A O 1
ATOM 812 N N . GLY A 1 101 ? -2.971 -2.871 -3.804 1.00 95.88 101 GLY A N 1
ATOM 813 C CA . GLY A 1 101 ? -3.534 -1.790 -4.598 1.00 95.88 101 GLY A CA 1
ATOM 814 C C . GLY A 1 101 ? -4.537 -2.229 -5.663 1.00 95.88 101 GLY A C 1
ATOM 815 O O . GLY A 1 101 ? -5.464 -1.476 -5.951 1.00 95.88 101 GLY A O 1
ATOM 816 N N . VAL A 1 102 ? -4.359 -3.428 -6.226 1.00 97.12 102 VAL A N 1
ATOM 817 C CA . VAL A 1 102 ? -5.147 -3.942 -7.363 1.00 97.12 102 VAL A CA 1
ATOM 818 C C . VAL A 1 102 ? -6.063 -5.111 -7.000 1.00 97.12 102 VAL A C 1
ATOM 820 O O . VAL A 1 102 ? -7.118 -5.265 -7.599 1.00 97.12 102 VAL A O 1
ATOM 823 N N . ASP A 1 103 ? -5.679 -5.922 -6.015 1.00 98.31 103 ASP A N 1
ATOM 824 C CA . ASP A 1 103 ? -6.383 -7.136 -5.589 1.00 98.31 103 ASP A CA 1
ATOM 825 C C . ASP A 1 103 ? -6.207 -7.332 -4.067 1.00 98.31 103 ASP A C 1
ATOM 827 O O . ASP A 1 103 ? -5.432 -8.182 -3.608 1.00 98.31 103 ASP A O 1
ATOM 831 N N . PRO A 1 104 ? -6.863 -6.487 -3.250 1.00 98.12 104 PRO A N 1
ATOM 832 C CA . PRO A 1 104 ? -6.743 -6.532 -1.794 1.00 98.12 104 PRO A CA 1
ATOM 833 C C . PRO A 1 104 ? -7.276 -7.835 -1.183 1.00 98.12 104 PRO A C 1
ATOM 835 O O . PRO A 1 104 ? -6.731 -8.285 -0.171 1.00 98.12 104 PRO A O 1
ATOM 838 N N . ASP A 1 105 ? -8.286 -8.458 -1.796 1.00 98.44 105 ASP A N 1
ATOM 839 C CA . ASP A 1 105 ? -8.917 -9.683 -1.295 1.00 98.44 105 ASP A CA 1
ATOM 840 C C . ASP A 1 105 ? -7.944 -10.863 -1.274 1.00 98.44 105 ASP A C 1
ATOM 842 O O . ASP A 1 105 ? -7.908 -11.612 -0.297 1.00 98.44 105 ASP A O 1
ATOM 846 N N . ALA A 1 106 ? -7.098 -11.007 -2.300 1.00 98.44 106 ALA A N 1
ATOM 847 C CA . ALA A 1 106 ? -6.045 -12.019 -2.291 1.00 98.44 106 ALA A CA 1
ATOM 848 C C . ALA A 1 106 ? -4.783 -11.552 -1.544 1.00 98.44 106 ALA A C 1
ATOM 850 O O . ALA A 1 106 ? -4.131 -12.338 -0.845 1.00 98.44 106 ALA A O 1
ATOM 851 N N . ALA A 1 107 ? -4.420 -10.273 -1.674 1.00 98.50 107 ALA A N 1
ATOM 852 C CA . ALA A 1 107 ? -3.143 -9.763 -1.187 1.00 98.50 107 ALA A CA 1
ATOM 853 C C . ALA A 1 107 ? -3.077 -9.607 0.339 1.00 98.50 107 ALA A C 1
ATOM 855 O O . ALA A 1 107 ? -2.041 -9.910 0.935 1.00 98.50 107 ALA A O 1
ATOM 856 N N . ILE A 1 108 ? -4.153 -9.148 0.992 1.00 98.62 108 ILE A N 1
ATOM 857 C CA . ILE A 1 108 ? -4.166 -8.936 2.450 1.00 98.62 108 ILE A CA 1
ATOM 858 C C . ILE A 1 108 ? -3.996 -10.269 3.206 1.00 98.62 108 ILE A C 1
ATOM 860 O O . ILE A 1 108 ? -3.124 -10.334 4.081 1.00 98.62 108 ILE A O 1
ATOM 864 N N . PRO A 1 109 ? -4.725 -11.358 2.874 1.00 98.50 109 PRO A N 1
ATOM 865 C CA . PRO A 1 109 ? -4.477 -12.670 3.471 1.00 98.50 109 PRO A CA 1
ATOM 866 C C . PRO A 1 109 ? -3.064 -13.195 3.201 1.00 98.50 109 PRO A C 1
ATOM 868 O O . PRO A 1 109 ? -2.430 -13.735 4.109 1.00 98.50 109 PRO A O 1
ATOM 871 N N . ALA A 1 110 ? -2.532 -13.000 1.990 1.00 98.50 110 ALA A N 1
ATOM 872 C CA . ALA A 1 110 ? -1.170 -13.416 1.659 1.00 98.50 110 ALA A CA 1
ATOM 873 C C . ALA A 1 110 ? -0.113 -12.657 2.480 1.00 98.50 110 ALA A C 1
ATOM 875 O O . ALA A 1 110 ? 0.854 -13.255 2.956 1.00 98.50 110 ALA A O 1
ATOM 876 N N . LEU A 1 111 ? -0.310 -11.356 2.708 1.00 98.31 111 LEU A N 1
ATOM 877 C CA . LEU A 1 111 ? 0.546 -10.555 3.580 1.00 98.31 111 LEU A CA 1
ATOM 878 C C . LEU A 1 111 ? 0.442 -11.007 5.045 1.00 98.31 111 LEU A C 1
ATOM 880 O O . LEU A 1 111 ? 1.459 -11.135 5.726 1.00 98.31 111 LEU A O 1
ATOM 884 N N . ALA A 1 112 ? -0.763 -11.306 5.534 1.00 98.19 112 ALA A N 1
ATOM 885 C CA . ALA A 1 112 ? -0.947 -11.862 6.873 1.00 98.19 112 ALA A CA 1
ATOM 886 C C . ALA A 1 112 ? -0.216 -13.208 7.036 1.00 98.19 112 ALA A C 1
ATOM 888 O O . ALA A 1 112 ? 0.491 -13.411 8.025 1.00 98.19 112 ALA A O 1
ATOM 889 N N . ALA A 1 113 ? -0.309 -14.093 6.038 1.00 97.62 113 ALA A N 1
ATOM 890 C CA . ALA A 1 113 ? 0.433 -15.352 6.004 1.00 97.62 113 ALA A CA 1
ATOM 891 C C . ALA A 1 113 ? 1.954 -15.125 5.954 1.00 97.62 113 ALA A C 1
ATOM 893 O O . ALA A 1 113 ? 2.708 -15.831 6.625 1.00 97.62 113 ALA A O 1
ATOM 894 N N . ARG A 1 114 ? 2.419 -14.104 5.217 1.00 97.06 114 ARG A N 1
ATOM 895 C CA . ARG A 1 114 ? 3.834 -13.713 5.184 1.00 97.06 114 ARG A CA 1
ATOM 896 C C . ARG A 1 114 ? 4.346 -13.348 6.572 1.00 97.06 114 ARG A C 1
ATOM 898 O O . ARG A 1 114 ? 5.427 -13.812 6.918 1.00 97.06 114 ARG A O 1
ATOM 905 N N . PHE A 1 115 ? 3.596 -12.565 7.346 1.00 97.19 115 PHE A N 1
ATOM 906 C CA . PHE A 1 115 ? 3.977 -12.240 8.722 1.00 97.19 115 PHE A CA 1
ATOM 907 C C . PHE A 1 115 ? 3.963 -13.464 9.639 1.00 97.19 115 PHE A C 1
ATOM 909 O O . PHE A 1 115 ? 4.879 -13.626 10.440 1.00 97.19 115 PHE A O 1
ATOM 916 N N . ALA A 1 116 ? 2.950 -14.328 9.515 1.00 96.06 116 ALA A N 1
ATOM 917 C CA . ALA A 1 116 ? 2.827 -15.528 10.340 1.00 96.06 116 ALA A CA 1
ATOM 918 C C . ALA A 1 116 ? 3.981 -16.525 10.126 1.00 96.06 116 ALA A C 1
ATOM 920 O O . ALA A 1 116 ? 4.331 -17.253 11.045 1.00 96.06 116 ALA A O 1
ATOM 921 N N . GLY A 1 117 ? 4.577 -16.542 8.930 1.00 95.38 117 GLY A N 1
ATOM 922 C CA . GLY A 1 117 ? 5.750 -17.358 8.604 1.00 95.38 117 GLY A CA 1
ATOM 923 C C . GLY A 1 117 ? 7.104 -16.691 8.878 1.00 95.38 117 GLY A C 1
ATOM 924 O O . GLY A 1 117 ? 8.102 -17.139 8.320 1.00 95.38 117 GLY A O 1
ATOM 925 N N . MET A 1 118 ? 7.147 -15.583 9.624 1.00 95.94 118 MET A N 1
ATOM 926 C CA . MET A 1 118 ? 8.390 -14.918 10.032 1.00 95.94 118 MET A CA 1
ATOM 927 C C . MET A 1 118 ? 8.628 -15.114 11.525 1.00 95.94 118 MET A C 1
ATOM 929 O O . MET A 1 118 ? 7.721 -14.874 12.320 1.00 95.94 118 MET A O 1
ATOM 933 N N . ASP A 1 119 ? 9.862 -15.460 11.886 1.00 95.06 119 ASP A N 1
ATOM 934 C CA . ASP A 1 119 ? 10.237 -15.728 13.278 1.00 95.06 119 ASP A CA 1
ATOM 935 C C . ASP A 1 119 ? 10.812 -14.498 13.992 1.00 95.06 119 ASP A C 1
ATOM 937 O O . ASP A 1 119 ? 10.682 -14.384 15.208 1.00 95.06 119 ASP A O 1
ATOM 941 N N . ASP A 1 120 ? 11.433 -13.568 13.255 1.00 96.38 120 ASP A N 1
ATOM 942 C CA . ASP A 1 120 ? 12.067 -12.375 13.827 1.00 96.38 120 ASP A CA 1
ATOM 943 C C . ASP A 1 120 ? 11.062 -11.206 13.962 1.00 96.38 120 ASP A C 1
ATOM 945 O O . ASP A 1 120 ? 10.627 -10.636 12.948 1.00 96.38 120 ASP A O 1
ATOM 949 N N . PRO A 1 121 ? 10.720 -10.775 15.196 1.00 94.69 121 PRO A N 1
ATOM 950 C CA . PRO A 1 121 ? 9.821 -9.645 15.423 1.00 94.69 121 PRO A CA 1
ATOM 951 C C . PRO A 1 121 ? 10.339 -8.311 14.863 1.00 94.69 121 PRO A C 1
ATOM 953 O O . PRO A 1 121 ? 9.542 -7.445 14.480 1.00 94.69 121 PRO A O 1
ATOM 956 N N . ALA A 1 122 ? 11.659 -8.114 14.806 1.00 95.06 122 ALA A N 1
ATOM 957 C CA . ALA A 1 122 ? 12.261 -6.909 14.245 1.00 95.06 122 ALA A CA 1
ATOM 958 C C . ALA A 1 122 ? 12.076 -6.868 12.723 1.00 95.06 122 ALA A C 1
ATOM 960 O O . ALA A 1 122 ? 11.714 -5.824 12.172 1.00 95.06 122 ALA A O 1
ATOM 961 N N . GLU A 1 123 ? 12.237 -8.006 12.041 1.00 96.56 123 GLU A N 1
ATOM 962 C CA . GLU A 1 123 ? 11.951 -8.113 10.609 1.00 96.56 123 GLU A CA 1
ATOM 963 C C . GLU A 1 123 ? 10.461 -7.947 10.301 1.00 96.56 123 GLU A C 1
ATOM 965 O O . GLU A 1 123 ? 10.122 -7.253 9.340 1.00 96.56 123 GLU A O 1
ATOM 970 N N . GLN A 1 124 ? 9.567 -8.523 11.114 1.00 97.00 124 GLN A N 1
ATOM 971 C CA . GLN A 1 124 ? 8.117 -8.325 10.975 1.00 97.00 124 GLN A CA 1
ATOM 972 C C . GLN A 1 124 ? 7.756 -6.842 11.091 1.00 97.00 124 GLN A C 1
ATOM 974 O O . GLN A 1 124 ? 7.040 -6.297 10.250 1.00 97.00 124 GLN A O 1
ATOM 979 N N . THR A 1 125 ? 8.305 -6.164 12.101 1.00 96.38 125 THR A N 1
ATOM 980 C CA . THR A 1 125 ? 8.104 -4.725 12.294 1.00 96.38 125 THR A CA 1
ATOM 981 C C . THR A 1 125 ? 8.631 -3.942 11.097 1.00 96.38 125 THR A C 1
ATOM 983 O O . THR A 1 125 ? 7.919 -3.103 10.550 1.00 96.38 125 THR A O 1
ATOM 986 N N . LYS A 1 126 ? 9.849 -4.242 10.631 1.00 96.31 126 LYS A N 1
ATOM 987 C CA . LYS A 1 126 ? 10.442 -3.581 9.464 1.00 96.31 126 LYS A CA 1
ATOM 988 C C . LYS A 1 126 ? 9.591 -3.770 8.210 1.00 96.31 126 LYS A C 1
ATOM 990 O O . LYS A 1 126 ? 9.353 -2.784 7.521 1.00 96.31 126 LYS A O 1
ATOM 995 N N . LEU A 1 127 ? 9.114 -4.989 7.945 1.00 97.06 127 LEU A N 1
ATOM 996 C CA . LEU A 1 127 ? 8.224 -5.294 6.823 1.00 97.06 127 LEU A CA 1
ATOM 997 C C . LEU A 1 127 ? 6.920 -4.498 6.912 1.00 97.06 127 LEU A C 1
ATOM 999 O O . LEU A 1 127 ? 6.499 -3.932 5.911 1.00 97.06 127 LEU A O 1
ATOM 1003 N N . ALA A 1 128 ? 6.295 -4.436 8.091 1.00 97.31 128 ALA A N 1
ATOM 1004 C CA . ALA A 1 128 ? 5.053 -3.694 8.289 1.00 97.31 128 ALA A CA 1
ATOM 1005 C C . ALA A 1 128 ? 5.239 -2.191 8.043 1.00 97.31 128 ALA A C 1
ATOM 1007 O O . ALA A 1 128 ? 4.449 -1.590 7.317 1.00 97.31 128 ALA A O 1
ATOM 1008 N N . LEU A 1 129 ? 6.308 -1.604 8.594 1.00 95.62 129 LEU A N 1
ATOM 1009 C CA . LEU A 1 129 ? 6.637 -0.189 8.412 1.00 95.62 129 LEU A CA 1
ATOM 1010 C C . LEU A 1 129 ? 6.865 0.151 6.934 1.00 95.62 129 LEU A C 1
ATOM 1012 O O . LEU A 1 129 ? 6.264 1.089 6.418 1.00 95.62 129 LEU A O 1
ATOM 1016 N N . THR A 1 130 ? 7.709 -0.611 6.234 1.00 94.44 130 THR A N 1
ATOM 1017 C CA . THR A 1 130 ? 8.004 -0.340 4.820 1.00 94.44 130 THR A CA 1
ATOM 1018 C C . THR A 1 130 ? 6.814 -0.631 3.912 1.00 94.44 130 THR A C 1
ATOM 1020 O O . THR A 1 130 ? 6.607 0.101 2.948 1.00 94.44 130 THR A O 1
ATOM 1023 N N . PHE A 1 131 ? 6.008 -1.651 4.218 1.00 95.69 131 PHE A N 1
ATOM 1024 C CA . PHE A 1 131 ? 4.796 -1.975 3.464 1.00 95.69 131 PHE A CA 1
ATOM 1025 C C . PHE A 1 131 ? 3.768 -0.851 3.552 1.00 95.69 131 PHE A C 1
ATOM 1027 O O . PHE A 1 131 ? 3.295 -0.386 2.518 1.00 95.69 131 PHE A O 1
ATOM 1034 N N . ILE A 1 132 ? 3.420 -0.408 4.766 1.00 94.56 132 ILE A N 1
ATOM 1035 C CA . ILE A 1 132 ? 2.317 0.543 4.918 1.00 94.56 132 ILE A CA 1
ATOM 1036 C C . ILE A 1 132 ? 2.670 1.908 4.324 1.00 94.56 132 ILE A C 1
ATOM 1038 O O . ILE A 1 132 ? 1.821 2.548 3.706 1.00 94.56 132 ILE A O 1
ATOM 1042 N N . VAL A 1 133 ? 3.942 2.307 4.428 1.00 92.31 133 VAL A N 1
ATOM 1043 C CA . VAL A 1 133 ? 4.460 3.513 3.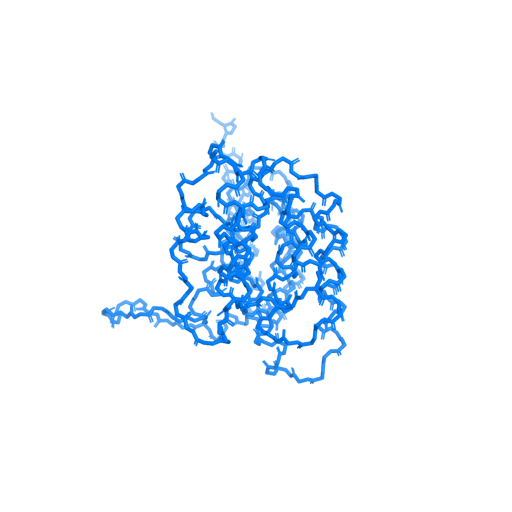777 1.00 92.31 133 VAL A CA 1
ATOM 1044 C C . VAL A 1 133 ? 4.458 3.354 2.258 1.00 92.31 133 VAL A C 1
ATOM 1046 O O . VAL A 1 133 ? 4.054 4.277 1.565 1.00 92.31 133 VAL A O 1
ATOM 1049 N N . ALA A 1 134 ? 4.829 2.188 1.721 1.00 91.56 134 ALA A N 1
ATOM 1050 C CA . ALA A 1 134 ? 4.751 1.943 0.280 1.00 91.56 134 ALA A CA 1
ATOM 1051 C C . ALA A 1 134 ? 3.305 1.937 -0.257 1.00 91.56 134 ALA A C 1
ATOM 1053 O O . ALA A 1 134 ? 3.092 2.314 -1.408 1.00 91.56 134 ALA A O 1
ATOM 1054 N N . LEU A 1 135 ? 2.323 1.515 0.550 1.00 93.00 135 LEU A N 1
ATOM 1055 C CA . LEU A 1 135 ? 0.911 1.469 0.158 1.00 93.00 135 LEU A CA 1
ATOM 1056 C C . LEU A 1 135 ? 0.248 2.852 0.165 1.00 93.00 135 LEU A C 1
ATOM 1058 O O . LEU A 1 135 ? -0.489 3.179 -0.763 1.00 93.00 135 LEU A O 1
ATOM 1062 N N . LEU A 1 136 ? 0.479 3.643 1.217 1.00 86.56 136 LEU A N 1
ATOM 1063 C CA . LEU A 1 136 ? -0.227 4.910 1.449 1.00 86.56 136 LEU A CA 1
ATOM 1064 C C . LEU A 1 136 ? 0.590 6.163 1.121 1.00 86.56 136 LEU A C 1
ATOM 1066 O O . LEU A 1 136 ? 0.021 7.244 1.170 1.00 86.56 136 LEU A O 1
ATOM 1070 N N . ASP A 1 137 ? 1.878 6.002 0.799 1.00 71.19 137 ASP A N 1
ATOM 1071 C CA . ASP A 1 137 ? 2.871 7.040 0.487 1.00 71.19 137 ASP A CA 1
ATOM 1072 C C . ASP A 1 137 ? 2.666 8.338 1.283 1.00 71.19 137 ASP A C 1
ATOM 1074 O O . ASP A 1 137 ? 2.042 9.285 0.814 1.00 71.19 137 ASP A O 1
ATOM 1078 N N . GLY A 1 138 ? 3.195 8.383 2.512 1.00 52.69 138 GLY A N 1
ATOM 1079 C C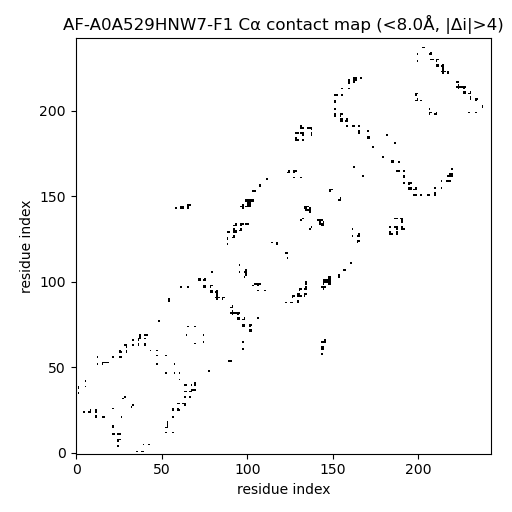A . GLY A 1 138 ? 2.868 9.382 3.542 1.00 52.69 138 GLY A CA 1
ATOM 1080 C C . GLY A 1 138 ? 3.083 10.867 3.201 1.00 52.69 138 GLY A C 1
ATOM 1081 O O . GLY A 1 138 ? 2.866 11.706 4.071 1.00 52.69 138 GLY A O 1
ATOM 1082 N N . ARG A 1 139 ? 3.508 11.231 1.981 1.00 45.88 139 ARG A N 1
ATOM 1083 C CA . ARG A 1 139 ? 3.709 12.632 1.556 1.00 45.88 139 ARG A CA 1
ATOM 1084 C C . ARG A 1 139 ? 3.288 12.962 0.124 1.00 45.88 139 ARG A C 1
ATOM 1086 O O . ARG A 1 139 ? 3.178 14.147 -0.182 1.00 45.88 139 ARG A O 1
ATOM 1093 N N . SER A 1 140 ? 3.043 11.982 -0.748 1.00 46.12 140 SER A N 1
ATOM 1094 C CA . SER A 1 140 ? 2.524 12.254 -2.092 1.00 46.12 140 SER A CA 1
ATOM 1095 C C . SER A 1 140 ? 1.050 11.856 -2.133 1.00 46.12 140 SER A C 1
ATOM 1097 O O . SER A 1 140 ? 0.683 10.720 -1.856 1.00 46.12 140 SER A O 1
ATOM 1099 N N . GLN A 1 141 ? 0.175 12.813 -2.449 1.00 36.19 141 GLN A N 1
ATOM 1100 C CA . GLN A 1 141 ? -1.280 12.600 -2.549 1.00 36.19 141 GLN A CA 1
ATOM 1101 C C . GLN A 1 141 ? -1.668 11.617 -3.672 1.00 36.19 141 GLN A C 1
ATOM 1103 O O . GLN A 1 141 ? -2.839 11.296 -3.859 1.00 36.19 141 GLN A O 1
ATOM 1108 N N . GLU A 1 142 ? -0.684 11.101 -4.401 1.00 47.41 142 GLU A N 1
ATOM 1109 C CA . GLU A 1 142 ? -0.847 10.212 -5.530 1.00 47.41 142 GLU A CA 1
ATOM 1110 C C . GLU A 1 142 ? -0.129 8.888 -5.240 1.00 47.41 142 GLU A C 1
ATOM 1112 O O . GLU A 1 142 ? 0.873 8.548 -5.877 1.00 47.41 142 GLU A O 1
ATOM 1117 N N . GLY A 1 143 ? -0.628 8.150 -4.244 1.00 53.69 143 GLY A N 1
ATOM 1118 C CA . GLY A 1 143 ? -0.106 6.833 -3.877 1.00 53.69 143 GLY A CA 1
ATOM 1119 C C . GLY A 1 143 ? 0.268 6.007 -5.113 1.00 53.69 143 GLY A C 1
ATOM 1120 O O . GLY A 1 143 ? -0.484 5.923 -6.084 1.00 53.69 143 GLY A O 1
ATOM 1121 N N . ARG A 1 144 ? 1.480 5.440 -5.106 1.00 69.50 144 ARG A N 1
ATOM 1122 C CA . ARG A 1 144 ? 2.027 4.706 -6.261 1.00 69.50 144 ARG A CA 1
ATOM 1123 C C . ARG A 1 144 ? 1.272 3.419 -6.559 1.00 69.50 144 ARG A C 1
ATOM 1125 O O . ARG A 1 144 ? 1.429 2.890 -7.652 1.00 69.50 144 ARG A O 1
ATOM 1132 N N . ALA A 1 145 ? 0.502 2.910 -5.602 1.00 83.62 145 ALA A N 1
ATOM 1133 C CA . ALA A 1 145 ? -0.392 1.778 -5.773 1.00 83.62 145 ALA A CA 1
ATOM 1134 C C . ALA A 1 145 ? -1.788 2.253 -6.198 1.00 83.62 145 ALA A C 1
ATOM 1136 O O . ALA A 1 145 ? -2.243 3.330 -5.804 1.00 83.62 145 ALA A O 1
ATOM 1137 N N . ARG A 1 146 ? -2.499 1.416 -6.960 1.00 91.94 146 ARG A N 1
ATOM 1138 C CA . ARG A 1 146 ? -3.935 1.616 -7.182 1.00 91.94 146 ARG A CA 1
ATOM 1139 C C . ARG A 1 146 ? -4.700 1.558 -5.858 1.00 91.94 146 ARG A C 1
ATOM 1141 O O . ARG A 1 146 ? -4.181 1.119 -4.834 1.00 91.94 146 ARG A O 1
ATOM 1148 N N . GLN A 1 147 ? -5.926 2.065 -5.870 1.00 92.81 147 GLN A N 1
ATOM 1149 C CA . GLN A 1 147 ? -6.699 2.335 -4.658 1.00 92.81 147 GLN A CA 1
ATOM 1150 C C . GLN A 1 147 ? -7.875 1.369 -4.459 1.00 92.81 147 GLN A C 1
ATOM 1152 O O . GLN A 1 147 ? -8.800 1.699 -3.722 1.00 92.81 147 GLN A O 1
ATOM 1157 N N . THR A 1 148 ? -7.846 0.168 -5.050 1.00 94.12 148 THR A N 1
ATOM 1158 C CA . THR A 1 148 ? -8.920 -0.840 -4.907 1.00 94.12 148 THR A CA 1
ATOM 1159 C C . THR A 1 148 ? -9.159 -1.223 -3.441 1.00 94.12 148 THR A C 1
ATOM 1161 O O . THR A 1 148 ? -10.281 -1.515 -3.044 1.00 94.12 148 THR A O 1
ATOM 1164 N N . PHE A 1 149 ? -8.130 -1.117 -2.595 1.00 95.00 149 PHE A N 1
ATOM 1165 C CA . PHE A 1 149 ? -8.220 -1.313 -1.145 1.00 95.00 149 PHE A CA 1
ATOM 1166 C C . PHE A 1 149 ? -8.986 -0.214 -0.384 1.00 95.00 149 PHE A C 1
ATOM 1168 O O . PHE A 1 149 ? -9.150 -0.329 0.831 1.00 95.00 149 PHE A O 1
ATOM 1175 N N . ARG A 1 150 ? -9.424 0.880 -1.027 1.00 94.19 150 ARG A N 1
ATOM 1176 C CA . ARG A 1 150 ? -10.147 1.980 -0.362 1.00 94.19 150 ARG A CA 1
ATOM 1177 C C . ARG A 1 150 ? -11.620 1.648 -0.124 1.00 94.19 150 ARG A C 1
ATOM 1179 O O . ARG A 1 150 ? -12.522 2.384 -0.511 1.00 94.19 150 ARG A O 1
ATOM 1186 N N . THR A 1 151 ? -11.854 0.541 0.566 1.00 96.69 151 THR A N 1
ATOM 1187 C CA . THR A 1 151 ? -13.155 0.148 1.106 1.00 96.69 151 THR A CA 1
ATOM 1188 C C . THR A 1 151 ? -13.069 0.102 2.628 1.00 96.69 151 THR A C 1
ATOM 1190 O O . THR A 1 151 ? -12.000 -0.120 3.199 1.00 96.69 151 THR A O 1
ATOM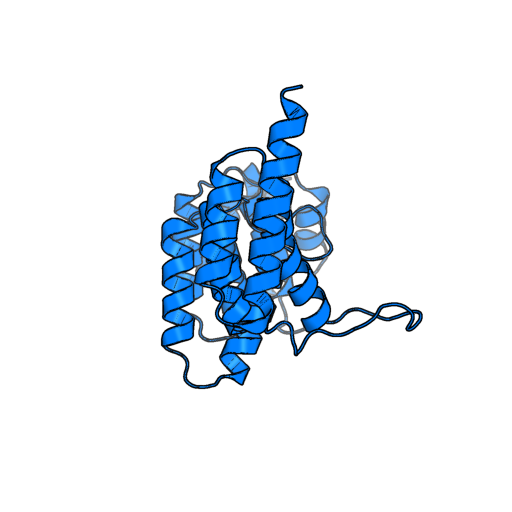 1193 N N . VAL A 1 152 ? -14.196 0.287 3.319 1.00 97.38 152 VAL A N 1
ATOM 1194 C CA . VAL A 1 152 ? -14.231 0.185 4.790 1.00 97.38 152 VAL A CA 1
ATOM 1195 C C . VAL A 1 152 ? -13.709 -1.175 5.266 1.00 97.38 152 VAL A C 1
ATOM 1197 O O . VAL A 1 152 ? -12.989 -1.253 6.262 1.00 97.38 152 VAL A O 1
ATOM 1200 N N . GLU A 1 153 ? -14.039 -2.246 4.545 1.00 97.69 153 GLU A N 1
ATOM 1201 C CA . GLU A 1 153 ? -13.630 -3.607 4.883 1.00 97.69 153 GLU A CA 1
ATOM 1202 C C . GLU A 1 153 ? -12.114 -3.804 4.781 1.00 97.69 153 GLU A C 1
ATOM 1204 O O . GLU A 1 153 ? -11.483 -4.259 5.742 1.00 97.69 153 GLU A O 1
ATOM 1209 N N . HIS A 1 154 ? -11.508 -3.423 3.656 1.00 98.19 154 HIS A N 1
ATOM 1210 C CA . HIS A 1 154 ? -10.067 -3.571 3.451 1.00 98.19 154 HIS A CA 1
ATOM 1211 C C . HIS A 1 154 ? -9.265 -2.644 4.360 1.00 98.19 154 HIS A C 1
ATOM 1213 O O . HIS A 1 154 ? -8.283 -3.087 4.955 1.00 98.19 154 HIS A O 1
ATOM 1219 N N . MET A 1 155 ? -9.707 -1.398 4.555 1.00 97.25 155 MET A N 1
ATOM 1220 C CA . MET A 1 155 ? -9.052 -0.449 5.464 1.00 97.25 155 MET A CA 1
ATOM 1221 C C . MET A 1 155 ? -9.060 -0.949 6.912 1.00 97.25 155 MET A C 1
ATOM 1223 O O . MET A 1 155 ? -8.039 -0.867 7.597 1.00 97.25 155 MET A O 1
ATOM 1227 N N . LYS A 1 156 ? -10.176 -1.539 7.367 1.00 97.81 156 LYS A N 1
ATOM 1228 C CA . LYS A 1 156 ? -10.277 -2.194 8.682 1.00 97.81 156 LYS A CA 1
ATOM 1229 C C . LYS A 1 156 ? -9.291 -3.356 8.791 1.00 97.81 156 LYS A C 1
ATOM 1231 O O . LYS A 1 156 ? -8.548 -3.440 9.772 1.00 97.81 156 LYS A O 1
ATOM 1236 N N . SER A 1 157 ? -9.271 -4.240 7.794 1.00 98.25 157 SER A N 1
ATOM 1237 C CA . SER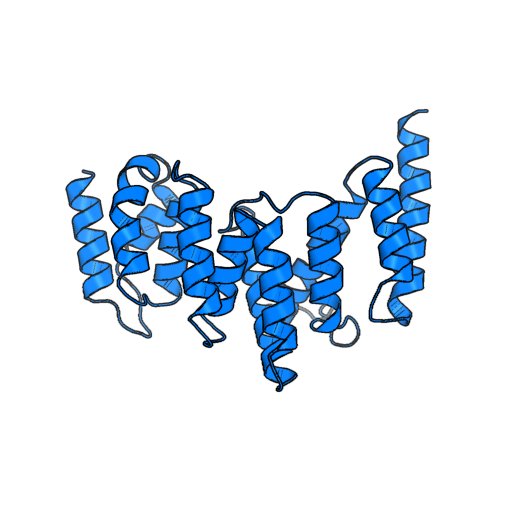 A 1 157 ? -8.386 -5.410 7.767 1.00 98.25 157 SER A CA 1
ATOM 1238 C C . SER A 1 157 ? -6.910 -5.010 7.788 1.00 98.25 157 SER A C 1
ATOM 1240 O O . SER A 1 157 ? -6.138 -5.535 8.592 1.00 98.25 157 SER A O 1
ATOM 1242 N N . LEU A 1 158 ? -6.530 -4.022 6.974 1.00 98.00 158 LEU A N 1
ATOM 1243 C CA . LEU A 1 158 ? -5.186 -3.449 6.957 1.00 98.00 158 LEU A CA 1
ATOM 1244 C C . LEU A 1 158 ? -4.833 -2.816 8.303 1.00 98.00 158 LEU A C 1
ATOM 1246 O O . LEU A 1 158 ? -3.752 -3.080 8.824 1.00 98.00 158 LEU A O 1
ATOM 1250 N N . TYR A 1 159 ? -5.739 -2.036 8.902 1.00 97.25 159 TYR A N 1
ATOM 1251 C CA . TYR A 1 159 ? -5.479 -1.385 10.185 1.00 97.25 159 TYR A CA 1
ATOM 1252 C C . TYR A 1 159 ? -5.201 -2.419 11.276 1.00 97.25 159 TYR A C 1
ATOM 1254 O O . TYR A 1 159 ? -4.185 -2.339 11.965 1.00 97.25 159 TYR A O 1
ATOM 1262 N N . LEU A 1 160 ? -6.077 -3.418 11.415 1.00 97.19 160 LEU A N 1
ATOM 1263 C CA . LEU A 1 160 ? -5.937 -4.458 12.435 1.00 97.19 160 LEU A CA 1
ATOM 1264 C C . LEU A 1 160 ? -4.684 -5.313 12.223 1.00 97.19 160 LEU A C 1
ATOM 1266 O O . LEU A 1 160 ? -4.059 -5.721 13.204 1.00 97.19 160 LEU A O 1
ATOM 1270 N N . LEU A 1 161 ? -4.302 -5.572 10.968 1.00 97.75 161 LEU A N 1
ATOM 1271 C CA . LEU A 1 161 ? -3.062 -6.273 10.651 1.00 97.75 161 LEU A CA 1
ATOM 1272 C C . LEU A 1 161 ? -1.839 -5.428 11.032 1.00 97.75 161 LEU A C 1
ATOM 1274 O O . LEU A 1 161 ? -0.947 -5.918 11.723 1.00 97.75 161 LEU A O 1
ATOM 1278 N N . MET A 1 162 ? -1.812 -4.154 10.636 1.00 97.06 162 MET A N 1
ATOM 1279 C CA . MET A 1 162 ? -0.691 -3.249 10.905 1.00 97.06 162 MET A CA 1
ATOM 1280 C C . MET A 1 162 ? -0.541 -2.917 12.389 1.00 97.06 162 MET A C 1
ATOM 1282 O O . MET A 1 162 ? 0.584 -2.856 12.879 1.00 97.06 162 MET A O 1
ATOM 1286 N N . ALA A 1 163 ? -1.638 -2.774 13.138 1.00 95.06 163 ALA A N 1
ATOM 1287 C CA . ALA A 1 163 ? -1.618 -2.456 14.568 1.00 95.06 163 ALA A CA 1
ATOM 1288 C C . ALA A 1 163 ? -0.886 -3.509 15.425 1.00 95.06 163 ALA A C 1
ATOM 1290 O O . ALA A 1 163 ? -0.423 -3.196 16.522 1.00 95.06 163 ALA A O 1
ATOM 1291 N N . ARG A 1 164 ? -0.734 -4.747 14.928 1.00 94.62 164 ARG A N 1
ATOM 1292 C CA . ARG A 1 164 ? 0.047 -5.804 15.599 1.00 94.62 164 ARG A CA 1
ATOM 1293 C C . ARG A 1 164 ? 1.547 -5.506 15.613 1.00 94.62 164 ARG A C 1
ATOM 1295 O O . ARG A 1 164 ? 2.223 -5.844 16.580 1.00 94.62 164 ARG A O 1
ATOM 1302 N N . TYR A 1 165 ? 2.048 -4.867 14.558 1.00 94.75 165 TYR A N 1
ATOM 1303 C CA . TYR A 1 165 ? 3.480 -4.650 14.321 1.00 94.75 165 TYR A CA 1
ATOM 1304 C C . TYR A 1 165 ? 3.881 -3.172 14.473 1.00 94.75 165 TYR A C 1
ATOM 1306 O O . TYR A 1 165 ? 5.006 -2.856 14.848 1.00 94.75 165 TYR A O 1
ATOM 1314 N N . ILE A 1 166 ? 2.945 -2.246 14.255 1.00 92.44 166 ILE A N 1
ATOM 1315 C CA . ILE A 1 166 ? 3.118 -0.795 14.393 1.00 92.44 166 ILE A CA 1
ATOM 1316 C C . ILE A 1 166 ? 2.354 -0.331 15.638 1.00 92.44 166 ILE A C 1
ATOM 1318 O O . ILE A 1 166 ? 1.306 0.315 15.560 1.00 92.44 166 ILE A O 1
ATOM 1322 N N . ARG A 1 167 ? 2.870 -0.715 16.809 1.00 89.44 167 ARG A N 1
ATOM 1323 C CA . ARG A 1 167 ? 2.213 -0.480 18.104 1.00 89.44 167 ARG A CA 1
ATOM 1324 C C . ARG A 1 167 ? 2.194 1.002 18.457 1.00 89.44 167 ARG A C 1
ATOM 1326 O O . ARG A 1 167 ? 3.236 1.644 18.378 1.00 89.44 167 ARG A O 1
ATOM 1333 N N . GLN A 1 168 ? 1.049 1.506 18.910 1.00 87.00 168 GLN A N 1
ATOM 1334 C CA . GLN A 1 168 ? 0.852 2.923 19.234 1.00 87.00 168 GLN A CA 1
ATOM 1335 C C . GLN A 1 168 ? 1.765 3.420 20.364 1.00 87.00 168 GLN A C 1
ATOM 1337 O O . GLN A 1 168 ? 2.242 4.546 20.331 1.00 87.00 168 GLN A O 1
ATOM 1342 N N . LYS A 1 169 ? 2.080 2.567 21.342 1.00 87.25 169 LYS A N 1
ATOM 1343 C CA . LYS A 1 169 ? 3.023 2.901 22.422 1.00 87.25 169 LYS A CA 1
ATOM 1344 C C . LYS A 1 169 ? 4.454 3.197 21.946 1.00 87.25 169 LYS A C 1
ATOM 1346 O O . LYS A 1 169 ? 5.208 3.837 22.668 1.00 87.25 169 LYS A O 1
ATOM 1351 N N . ASP A 1 170 ? 4.813 2.730 20.749 1.00 87.88 170 ASP A N 1
ATOM 1352 C CA . ASP A 1 170 ? 6.128 2.944 20.134 1.00 87.88 170 ASP A CA 1
ATOM 1353 C C . ASP A 1 170 ? 6.107 4.167 19.178 1.00 87.88 170 ASP A C 1
ATOM 1355 O O . ASP A 1 170 ? 7.015 4.352 18.363 1.00 87.88 170 ASP A O 1
ATOM 1359 N N . ASP A 1 171 ? 5.039 4.973 19.210 1.00 88.88 171 ASP A N 1
ATOM 1360 C CA . ASP A 1 171 ? 4.866 6.153 18.361 1.00 88.88 171 ASP A CA 1
ATOM 1361 C C . ASP A 1 171 ? 5.735 7.330 18.824 1.00 88.88 171 ASP A C 1
ATOM 1363 O O . ASP A 1 171 ? 5.945 7.573 20.016 1.00 88.88 171 ASP A O 1
ATOM 1367 N N . ILE A 1 172 ? 6.244 8.092 17.857 1.00 88.44 172 ILE A N 1
ATOM 1368 C CA . ILE A 1 172 ? 7.182 9.184 18.109 1.00 88.44 172 ILE A CA 1
ATOM 1369 C C . ILE A 1 172 ? 6.398 10.484 18.274 1.00 88.44 172 ILE A C 1
ATOM 1371 O O . ILE A 1 172 ? 5.831 11.025 17.331 1.00 88.44 172 ILE A O 1
ATOM 1375 N N . GLN A 1 173 ? 6.423 11.046 19.482 1.00 85.00 173 GLN A N 1
ATOM 1376 C CA . GLN A 1 173 ? 5.803 12.342 19.754 1.00 85.00 173 GLN A CA 1
ATOM 1377 C C . GLN A 1 173 ? 6.702 13.483 19.268 1.00 85.00 173 GLN A C 1
ATOM 1379 O O . GLN A 1 173 ? 7.689 13.828 19.931 1.00 85.00 173 GLN A O 1
ATOM 1384 N N . ARG A 1 174 ? 6.361 14.058 18.109 1.00 82.81 174 ARG A N 1
ATOM 1385 C CA . ARG A 1 174 ? 7.068 15.189 17.476 1.00 82.81 174 ARG A CA 1
ATOM 1386 C C . ARG A 1 174 ? 6.446 16.560 17.764 1.00 82.81 174 ARG A C 1
ATOM 1388 O O . ARG A 1 174 ? 7.101 17.579 17.547 1.00 82.81 174 ARG A O 1
ATOM 1395 N N . ALA A 1 175 ? 5.210 16.600 18.264 1.00 80.81 175 ALA A N 1
ATOM 1396 C CA . ALA A 1 175 ? 4.499 17.844 18.547 1.00 80.81 175 ALA A CA 1
ATOM 1397 C C . ALA A 1 175 ? 5.294 18.747 19.508 1.00 80.81 175 ALA A C 1
ATOM 1399 O O . ALA A 1 175 ? 5.772 18.295 20.549 1.00 80.81 175 ALA A O 1
ATOM 1400 N N . GLY A 1 176 ? 5.454 20.021 19.137 1.00 80.25 176 GLY A N 1
ATOM 1401 C CA . GLY A 1 176 ? 6.143 21.026 19.953 1.00 80.25 176 GLY A CA 1
ATOM 1402 C C . GLY A 1 176 ? 7.669 20.888 20.039 1.00 80.25 176 GLY A C 1
ATOM 1403 O O . GLY A 1 176 ? 8.281 21.607 20.822 1.00 80.25 176 GLY A O 1
ATOM 1404 N N . LYS A 1 177 ? 8.306 20.003 19.254 1.00 82.44 177 LYS A N 1
ATOM 1405 C CA . LYS A 1 177 ? 9.761 19.738 19.325 1.00 82.44 177 LYS A CA 1
ATOM 1406 C C . LYS A 1 177 ? 10.606 20.437 18.247 1.00 82.44 177 LYS A C 1
ATOM 1408 O O . LYS A 1 177 ? 11.752 20.055 18.031 1.00 82.44 177 LYS A O 1
ATOM 1413 N N . GLY A 1 178 ? 10.068 21.470 17.596 1.00 81.62 178 GLY A N 1
ATOM 1414 C CA . GLY A 1 178 ? 10.772 22.237 16.561 1.00 81.62 178 GLY A CA 1
ATOM 1415 C C . GLY A 1 178 ? 10.823 21.542 15.195 1.00 81.62 178 GLY A C 1
ATOM 1416 O O . GLY A 1 178 ? 10.001 20.676 14.896 1.00 81.62 178 GLY A O 1
ATOM 1417 N N . VAL A 1 179 ? 11.771 21.957 14.348 1.00 78.94 179 VAL A N 1
ATOM 1418 C CA . VAL A 1 179 ? 11.963 21.403 12.998 1.00 78.94 179 VAL A CA 1
ATOM 1419 C C . VAL A 1 179 ? 12.568 20.006 13.103 1.00 78.94 179 VAL A C 1
ATOM 1421 O O . VAL A 1 179 ? 13.612 19.817 13.724 1.00 78.94 179 VAL A O 1
ATOM 1424 N N . TYR A 1 180 ? 11.928 19.030 12.468 1.00 78.12 180 TYR A N 1
ATOM 1425 C CA . TYR A 1 180 ? 12.435 17.669 12.365 1.00 78.12 180 TYR A CA 1
ATOM 1426 C C . TYR A 1 180 ? 12.239 17.144 10.944 1.00 78.12 180 TYR A C 1
ATOM 1428 O O . TYR A 1 180 ? 11.298 17.529 10.252 1.00 78.12 180 TYR A O 1
ATOM 1436 N N . SER A 1 181 ? 13.114 16.231 10.533 1.00 79.06 181 SER A N 1
ATOM 1437 C CA . SER A 1 181 ? 12.907 15.418 9.336 1.00 79.06 181 SER A CA 1
ATOM 1438 C C . SER A 1 181 ? 12.212 14.122 9.761 1.00 79.06 181 SER A C 1
ATOM 1440 O O . SER A 1 181 ? 12.801 13.378 10.555 1.00 79.06 181 SER A O 1
ATOM 1442 N N . PRO A 1 182 ? 10.976 13.841 9.304 1.00 82.69 182 PRO A N 1
ATOM 1443 C CA . PRO A 1 182 ? 10.306 12.596 9.658 1.00 82.69 182 PRO A CA 1
ATOM 1444 C C . PRO A 1 182 ? 11.032 11.407 9.022 1.00 82.69 182 PRO A C 1
ATOM 1446 O O . PRO A 1 182 ? 11.477 11.492 7.872 1.00 82.69 182 PRO A O 1
ATOM 1449 N N . GLY A 1 183 ? 11.178 10.325 9.788 1.00 89.31 183 GLY A N 1
ATOM 1450 C CA . GLY A 1 183 ? 11.741 9.060 9.319 1.00 89.31 183 GLY A CA 1
ATOM 1451 C C . GLY A 1 183 ? 10.664 8.006 9.067 1.00 89.31 183 GLY A C 1
ATOM 1452 O O . GLY A 1 183 ? 9.490 8.225 9.346 1.00 89.31 183 GLY A O 1
ATOM 1453 N N . LEU A 1 184 ? 11.085 6.809 8.643 1.00 90.12 184 LEU A N 1
ATOM 1454 C CA . LEU A 1 184 ? 10.188 5.692 8.304 1.00 90.12 184 LEU A CA 1
ATOM 1455 C C . LEU A 1 184 ? 9.138 5.397 9.387 1.00 90.12 184 LEU A C 1
ATOM 1457 O O . LEU A 1 184 ? 8.005 5.033 9.085 1.00 90.12 184 LEU A O 1
ATOM 1461 N N . ARG A 1 185 ? 9.520 5.526 10.662 1.00 91.88 185 ARG A N 1
ATOM 1462 C CA . ARG A 1 185 ? 8.607 5.281 11.777 1.00 91.88 185 ARG A CA 1
ATOM 1463 C C . ARG A 1 185 ? 7.556 6.381 11.918 1.00 91.88 185 ARG A C 1
ATOM 1465 O O . ARG A 1 185 ? 6.437 6.045 12.284 1.00 91.88 185 ARG A O 1
ATOM 1472 N N . ASP A 1 186 ? 7.895 7.642 11.660 1.00 90.88 186 ASP A N 1
ATOM 1473 C CA . ASP A 1 186 ? 6.931 8.749 11.629 1.00 90.88 186 ASP A CA 1
ATOM 1474 C C . ASP A 1 186 ? 5.953 8.535 10.453 1.00 90.88 186 ASP A C 1
ATOM 1476 O O . ASP A 1 186 ? 4.749 8.433 10.666 1.00 90.88 186 ASP A O 1
ATOM 1480 N N . ASP A 1 187 ? 6.475 8.287 9.244 1.00 90.81 187 ASP A N 1
ATOM 1481 C CA . ASP A 1 187 ? 5.651 8.085 8.039 1.00 90.81 187 ASP A CA 1
ATOM 1482 C C . ASP A 1 187 ? 4.688 6.884 8.183 1.00 90.81 187 ASP A C 1
ATOM 1484 O O . ASP A 1 187 ? 3.541 6.919 7.736 1.00 90.81 187 ASP A O 1
ATOM 1488 N N . ALA A 1 188 ? 5.125 5.803 8.839 1.00 92.38 188 ALA A N 1
ATOM 1489 C CA . ALA A 1 188 ? 4.286 4.629 9.069 1.00 92.38 188 ALA A CA 1
ATOM 1490 C C . ALA A 1 188 ? 3.190 4.857 10.125 1.00 92.38 188 ALA A C 1
ATOM 1492 O O . ALA A 1 188 ? 2.130 4.229 10.049 1.00 92.38 188 ALA A O 1
ATOM 1493 N N . GLN A 1 189 ? 3.427 5.734 11.109 1.00 91.75 189 GLN A N 1
ATOM 1494 C CA . GLN A 1 189 ? 2.392 6.149 12.062 1.00 91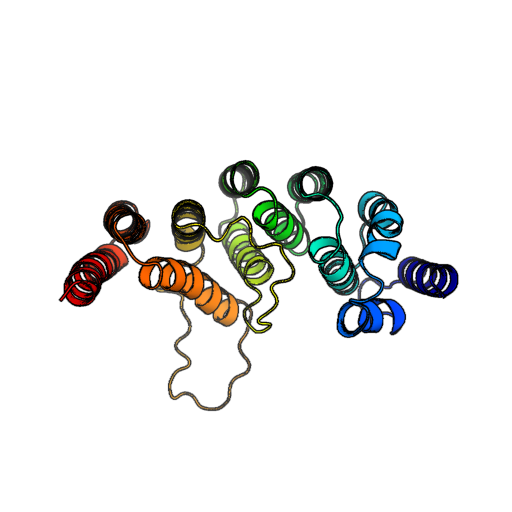.75 189 GLN A CA 1
ATOM 1495 C C . GLN A 1 189 ? 1.294 6.921 11.343 1.00 91.75 189 GLN A C 1
ATOM 1497 O O . GLN A 1 189 ? 0.116 6.603 11.514 1.00 91.75 189 GLN A O 1
ATOM 1502 N N . ASP A 1 190 ? 1.683 7.872 10.497 1.00 90.38 190 ASP A N 1
ATOM 1503 C CA . ASP A 1 190 ? 0.754 8.670 9.703 1.00 90.38 190 ASP A CA 1
ATOM 1504 C C . ASP A 1 190 ? -0.054 7.783 8.753 1.00 90.38 190 ASP A C 1
ATOM 1506 O O . ASP A 1 190 ? -1.282 7.865 8.719 1.00 90.38 190 ASP A O 1
ATOM 1510 N N . ALA A 1 191 ? 0.605 6.837 8.080 1.00 91.88 191 ALA A N 1
ATOM 1511 C CA . ALA A 1 191 ? -0.056 5.866 7.218 1.00 91.88 191 ALA A CA 1
ATOM 1512 C C . ALA A 1 191 ? -1.058 4.978 7.991 1.00 91.88 191 ALA A C 1
ATOM 1514 O O . ALA A 1 191 ? -2.202 4.809 7.568 1.00 91.88 191 ALA A O 1
ATOM 1515 N N . ARG A 1 192 ? -0.694 4.461 9.176 1.00 92.31 192 ARG A N 1
ATOM 1516 C CA . ARG A 1 192 ? -1.631 3.708 10.036 1.00 92.31 192 ARG A CA 1
ATOM 1517 C C . ARG A 1 192 ? -2.824 4.576 10.457 1.00 92.31 192 ARG A C 1
ATOM 1519 O O . ARG A 1 192 ? -3.954 4.091 10.494 1.00 92.31 192 ARG A O 1
ATOM 1526 N N . ASN A 1 193 ? -2.588 5.846 10.779 1.00 91.00 193 ASN A N 1
ATOM 1527 C CA . ASN A 1 193 ? -3.637 6.778 11.187 1.00 91.00 193 ASN A CA 1
ATOM 1528 C C . ASN A 1 193 ? -4.567 7.144 10.015 1.00 91.00 193 ASN A C 1
ATOM 1530 O O . ASN A 1 193 ? -5.773 7.282 10.223 1.00 91.00 193 ASN A O 1
ATOM 1534 N N . ALA A 1 194 ? -4.049 7.213 8.787 1.00 92.56 194 ALA A N 1
ATOM 1535 C CA . ALA A 1 194 ? -4.844 7.455 7.585 1.00 92.56 194 ALA A CA 1
ATOM 1536 C C . ALA A 1 194 ? -5.876 6.341 7.323 1.00 92.56 194 ALA A C 1
ATOM 1538 O O . ALA A 1 194 ? -7.003 6.634 6.927 1.00 92.56 194 ALA A O 1
ATOM 1539 N N . LEU A 1 195 ? -5.540 5.075 7.615 1.00 94.62 195 LEU A N 1
ATOM 1540 C CA . LEU A 1 195 ? -6.483 3.954 7.486 1.00 94.62 195 LEU A CA 1
ATOM 1541 C C . LEU A 1 195 ? -7.734 4.145 8.356 1.00 94.62 195 LEU A C 1
ATOM 1543 O O . LEU A 1 195 ? -8.854 3.955 7.888 1.00 94.62 195 LEU A O 1
ATOM 1547 N N . ILE A 1 196 ? -7.561 4.526 9.628 1.00 93.75 196 ILE A N 1
ATOM 1548 C CA . ILE A 1 196 ? -8.709 4.756 10.513 1.00 93.75 196 ILE A CA 1
ATOM 1549 C C . ILE A 1 196 ? -9.409 6.083 10.214 1.00 93.75 196 ILE A C 1
ATOM 1551 O O . ILE A 1 196 ? -10.631 6.151 10.335 1.00 93.75 196 ILE A O 1
ATOM 1555 N N . ALA A 1 197 ? -8.676 7.123 9.804 1.00 93.88 197 ALA A N 1
ATOM 1556 C CA . ALA A 1 197 ? -9.276 8.385 9.375 1.00 93.88 197 ALA A CA 1
ATOM 1557 C C . ALA A 1 197 ? -10.275 8.152 8.233 1.00 93.88 197 ALA A C 1
ATOM 1559 O O . ALA A 1 197 ? -11.434 8.536 8.365 1.00 93.88 197 ALA A O 1
ATOM 1560 N N . PHE A 1 198 ? -9.883 7.377 7.215 1.00 94.69 198 PHE A N 1
ATOM 1561 C CA . PHE A 1 198 ? -10.769 6.985 6.119 1.00 94.69 198 PHE A CA 1
ATOM 1562 C C . PHE A 1 198 ? -12.066 6.323 6.613 1.00 94.69 198 PHE A C 1
ATOM 1564 O O . PHE A 1 198 ? -13.158 6.680 6.171 1.00 94.69 198 PHE A O 1
ATOM 1571 N N . ILE A 1 199 ? -11.975 5.376 7.556 1.00 96.06 199 ILE A N 1
ATOM 1572 C CA . ILE A 1 199 ? -13.162 4.698 8.104 1.00 96.06 199 ILE A CA 1
ATOM 1573 C C . ILE A 1 199 ? -14.060 5.698 8.840 1.00 96.06 199 ILE A C 1
ATOM 1575 O O . ILE A 1 199 ? -15.273 5.663 8.669 1.00 96.06 199 ILE A O 1
ATOM 1579 N N . ARG A 1 200 ? -13.486 6.599 9.644 1.00 94.25 200 ARG A N 1
ATOM 1580 C CA . ARG A 1 200 ? -14.245 7.606 10.408 1.00 94.25 200 ARG A CA 1
ATOM 1581 C C . ARG A 1 200 ? -14.973 8.595 9.497 1.00 94.25 200 ARG A C 1
ATOM 1583 O O . ARG A 1 200 ? -16.106 8.973 9.791 1.00 94.25 200 ARG A O 1
ATOM 1590 N N . GLU A 1 201 ? -14.320 8.995 8.413 1.00 92.88 201 GLU A N 1
ATOM 1591 C CA . GLU A 1 201 ? -14.825 9.968 7.441 1.00 92.88 201 GLU A CA 1
ATOM 1592 C C . GLU A 1 201 ? -15.842 9.355 6.469 1.00 92.88 201 GLU A C 1
ATOM 1594 O O . GLU A 1 201 ? -16.702 10.066 5.958 1.00 92.88 201 GLU A O 1
ATOM 1599 N N . THR A 1 202 ? -15.817 8.035 6.258 1.00 93.88 202 THR A N 1
ATOM 1600 C CA . THR A 1 202 ? -16.798 7.350 5.403 1.00 93.88 202 THR A CA 1
ATOM 1601 C C . THR A 1 202 ? -18.193 7.395 6.044 1.00 93.88 202 THR A C 1
ATOM 1603 O O . THR A 1 202 ? -18.349 6.885 7.154 1.00 93.88 202 THR A O 1
ATOM 1606 N N . PRO A 1 203 ? -19.229 7.973 5.408 1.00 90.12 203 PRO A N 1
ATOM 1607 C CA . PRO A 1 203 ? -20.582 8.040 5.965 1.00 90.12 203 PRO A CA 1
ATOM 1608 C C . PRO A 1 203 ? -21.246 6.662 6.104 1.00 90.12 203 PRO A C 1
ATOM 1610 O O . PRO A 1 203 ? -21.042 5.762 5.286 1.00 90.12 203 PRO A O 1
ATOM 1613 N N . GLY A 1 204 ? -22.093 6.521 7.123 1.00 91.75 204 GLY A N 1
ATOM 1614 C CA . GLY A 1 204 ? -23.080 5.456 7.215 1.00 91.75 204 GLY A CA 1
ATOM 1615 C C . GLY A 1 204 ? -22.687 4.228 8.040 1.00 91.75 204 GLY A C 1
ATOM 1616 O O . GLY A 1 204 ? -21.585 4.062 8.571 1.00 91.75 204 GLY A O 1
ATOM 1617 N N . LYS A 1 205 ? -23.651 3.302 8.111 1.00 92.94 205 LYS A N 1
ATOM 1618 C CA . LYS A 1 205 ? -23.615 2.090 8.944 1.00 92.94 205 LYS A CA 1
ATOM 1619 C C . LYS A 1 205 ? -22.362 1.213 8.774 1.00 92.94 205 LYS A C 1
ATOM 1621 O O . LYS A 1 205 ? -21.881 0.724 9.799 1.00 92.94 205 LYS A O 1
ATOM 1626 N N . PRO A 1 206 ? -21.809 0.981 7.563 1.00 94.50 206 PRO A N 1
ATOM 1627 C CA . PRO A 1 206 ? -20.616 0.144 7.415 1.00 94.50 206 PRO A CA 1
ATOM 1628 C C . PRO A 1 206 ? -19.413 0.664 8.214 1.00 94.50 206 PRO A C 1
ATOM 1630 O O . PRO A 1 206 ? -18.740 -0.121 8.881 1.00 94.50 206 PRO A O 1
ATOM 1633 N N . ALA A 1 207 ? -19.181 1.981 8.212 1.00 95.38 207 ALA A N 1
ATOM 1634 C CA . ALA A 1 207 ? -18.104 2.615 8.970 1.00 95.38 207 ALA A CA 1
ATOM 1635 C C . ALA A 1 207 ? -18.301 2.472 10.486 1.00 95.38 207 ALA A C 1
ATOM 1637 O O . ALA A 1 207 ? -17.378 2.088 11.206 1.00 95.38 207 ALA A O 1
ATOM 1638 N N . PHE A 1 208 ? -19.525 2.707 10.968 1.00 95.12 208 PHE A N 1
ATOM 1639 C CA . PHE A 1 208 ? -19.879 2.505 12.374 1.00 95.12 208 PHE A CA 1
ATOM 1640 C C . PHE A 1 208 ? -19.620 1.061 12.838 1.00 95.12 208 PHE A C 1
ATOM 1642 O O . PHE A 1 208 ? -18.973 0.842 13.866 1.00 95.12 208 PHE A O 1
ATOM 1649 N N . LEU A 1 209 ? -20.091 0.071 12.071 1.00 96.12 209 LEU A N 1
ATOM 1650 C CA . LEU A 1 209 ? -19.899 -1.344 12.398 1.00 96.12 209 LEU A CA 1
ATOM 1651 C C . LEU A 1 209 ? -18.419 -1.733 12.391 1.00 96.12 209 LEU A C 1
ATOM 1653 O O . LEU A 1 209 ? -17.970 -2.423 13.307 1.00 96.12 209 LEU A O 1
ATOM 1657 N N . ALA A 1 210 ? -17.647 -1.237 11.422 1.00 96.94 210 ALA A N 1
ATOM 1658 C CA . ALA A 1 210 ? -16.209 -1.465 11.372 1.00 96.94 210 ALA A CA 1
ATOM 1659 C C . ALA A 1 210 ? -15.501 -0.940 12.630 1.00 96.94 210 ALA A C 1
ATOM 1661 O O . ALA A 1 210 ? -14.715 -1.672 13.229 1.00 96.94 210 ALA A O 1
ATOM 1662 N N . LEU A 1 211 ? -15.818 0.275 13.090 1.00 96.38 211 LEU A N 1
ATOM 1663 C CA . LEU A 1 211 ? -15.242 0.840 14.319 1.00 96.38 211 LEU A CA 1
ATOM 1664 C C . LEU A 1 211 ? -15.620 0.024 15.566 1.00 96.38 211 LEU A C 1
ATOM 1666 O O . LEU A 1 211 ? -14.783 -0.188 16.448 1.00 96.38 211 LEU A O 1
ATOM 1670 N N . LEU A 1 212 ? -16.855 -0.483 15.634 1.00 95.88 212 LEU A N 1
ATOM 1671 C CA . LEU A 1 212 ? -17.304 -1.341 16.733 1.00 95.88 212 LEU A CA 1
ATOM 1672 C C . LEU A 1 212 ? -16.564 -2.687 16.752 1.00 95.88 212 LEU A C 1
ATOM 1674 O O . LEU A 1 212 ? -16.175 -3.171 17.816 1.00 95.88 212 LEU A O 1
ATOM 1678 N N . GLU A 1 213 ? -16.352 -3.289 15.583 1.00 96.44 213 GLU A N 1
ATOM 1679 C CA . GLU A 1 213 ? -15.552 -4.506 15.443 1.00 96.44 213 GLU A CA 1
ATOM 1680 C C . GLU A 1 213 ? -14.090 -4.258 15.815 1.00 96.44 213 GLU A C 1
ATOM 1682 O O . GLU A 1 213 ? -13.515 -5.036 16.578 1.00 96.44 213 GLU A O 1
ATOM 1687 N N . MET A 1 214 ? -13.502 -3.146 15.362 1.00 95.81 214 MET A N 1
ATOM 1688 C CA . MET A 1 214 ? -12.141 -2.748 15.728 1.00 95.81 214 MET A CA 1
ATOM 1689 C C . MET A 1 214 ? -11.995 -2.587 17.241 1.00 95.81 214 MET A C 1
ATOM 1691 O O . MET A 1 214 ? -11.021 -3.075 17.807 1.00 95.81 214 MET A O 1
ATOM 1695 N N . ALA A 1 215 ? -12.981 -1.999 17.925 1.00 95.12 215 ALA A N 1
ATOM 1696 C CA . ALA A 1 215 ? -12.973 -1.872 19.383 1.00 95.12 215 ALA A CA 1
ATOM 1697 C C . ALA A 1 215 ? -12.929 -3.219 20.118 1.00 95.12 215 ALA A C 1
ATOM 1699 O O . ALA A 1 215 ? -12.443 -3.293 21.243 1.00 95.12 215 ALA A O 1
ATOM 1700 N N . ARG A 1 216 ? -13.401 -4.302 19.494 1.00 95.06 216 ARG A N 1
ATOM 1701 C CA . ARG A 1 216 ? -13.339 -5.656 20.064 1.00 95.06 216 ARG A CA 1
ATOM 1702 C C . ARG A 1 216 ? -12.061 -6.385 19.658 1.00 95.06 216 ARG A C 1
ATOM 1704 O O . ARG A 1 216 ? -11.450 -7.060 20.483 1.00 95.06 216 ARG A O 1
ATOM 1711 N N . ALA A 1 217 ? -11.665 -6.245 18.395 1.00 95.38 217 ALA A N 1
ATOM 1712 C CA . ALA A 1 217 ? -10.606 -7.026 17.764 1.00 95.38 217 ALA A CA 1
ATOM 1713 C C . ALA A 1 217 ? -9.208 -6.394 17.857 1.00 95.38 217 ALA A C 1
ATOM 1715 O O . ALA A 1 217 ? -8.233 -7.051 17.487 1.00 95.38 217 ALA A O 1
ATOM 1716 N N . HIS A 1 218 ? -9.083 -5.145 18.324 1.00 95.00 218 HIS A N 1
ATOM 1717 C CA . HIS A 1 218 ? -7.789 -4.470 18.387 1.00 95.00 218 HIS A CA 1
ATOM 1718 C C . HIS A 1 218 ? -6.767 -5.300 19.190 1.00 95.00 218 HIS A C 1
ATOM 1720 O O . HIS A 1 218 ? -7.098 -5.754 20.299 1.00 95.00 218 HIS A O 1
ATOM 1726 N N . PRO A 1 219 ? -5.545 -5.511 18.656 1.00 93.25 219 PRO A N 1
ATOM 1727 C CA . PRO A 1 219 ? -4.526 -6.325 19.319 1.00 93.25 219 PRO A CA 1
ATOM 1728 C C . PRO A 1 219 ? -4.029 -5.689 20.621 1.00 93.25 219 PRO A C 1
ATOM 1730 O O . PRO A 1 219 ? -3.758 -6.401 21.583 1.00 93.25 219 PRO A O 1
ATOM 1733 N N . ASP A 1 220 ? -3.961 -4.359 20.669 1.00 91.81 220 ASP A N 1
ATOM 1734 C CA . ASP A 1 220 ? -3.701 -3.605 21.895 1.00 91.81 220 ASP A CA 1
ATOM 1735 C C . ASP A 1 220 ? -5.015 -3.329 22.639 1.00 91.81 220 ASP A C 1
ATOM 1737 O O . ASP A 1 220 ? -5.925 -2.708 22.079 1.00 91.81 220 ASP A O 1
ATOM 1741 N N . GLN A 1 221 ? -5.127 -3.799 23.883 1.00 90.50 221 GLN A N 1
ATOM 1742 C CA . GLN A 1 221 ? -6.325 -3.604 24.701 1.00 90.50 221 GLN A CA 1
ATOM 1743 C C . GLN A 1 221 ? -6.509 -2.139 25.111 1.00 90.50 221 GLN A C 1
ATOM 1745 O O . GLN A 1 221 ? -7.651 -1.693 25.221 1.00 90.50 221 GLN A O 1
ATOM 1750 N N . GLU A 1 222 ? -5.422 -1.380 25.271 1.00 89.94 222 GLU A N 1
ATOM 1751 C CA . GLU A 1 222 ? -5.474 0.026 25.692 1.00 89.94 222 GLU A CA 1
ATOM 1752 C C . GLU A 1 222 ? -6.056 0.933 24.600 1.00 89.94 222 GLU A C 1
ATOM 1754 O O . GLU A 1 222 ? -6.710 1.931 24.898 1.00 89.94 222 GLU A O 1
ATOM 1759 N N . SER A 1 223 ? -5.918 0.551 23.326 1.00 88.31 223 SER A N 1
ATOM 1760 C CA . SER A 1 223 ? -6.517 1.284 22.203 1.00 88.31 223 SER A CA 1
ATOM 1761 C C . SER A 1 223 ? -8.005 0.958 21.984 1.00 88.31 223 SER A C 1
ATOM 1763 O O . SER A 1 223 ? -8.688 1.673 21.247 1.00 88.31 223 SER A O 1
ATOM 1765 N N . ARG A 1 224 ? -8.557 -0.098 22.605 1.00 92.75 224 ARG A N 1
ATOM 1766 C CA . ARG A 1 224 ? -9.962 -0.516 22.402 1.00 92.75 224 ARG A CA 1
ATOM 1767 C C . ARG A 1 224 ? -10.991 0.534 22.842 1.00 92.75 224 ARG A C 1
ATOM 1769 O O . ARG A 1 224 ? -11.918 0.788 22.069 1.00 92.75 224 ARG A O 1
ATOM 1776 N N . PRO A 1 225 ? -10.860 1.194 24.014 1.00 92.88 225 PRO A N 1
ATOM 1777 C CA . PRO A 1 225 ? -11.764 2.278 24.398 1.00 92.88 225 PRO A CA 1
ATOM 1778 C C . PRO A 1 225 ? -11.768 3.436 23.395 1.00 92.88 225 PRO A C 1
ATOM 1780 O O . PRO A 1 225 ? -12.830 3.978 23.097 1.00 92.88 225 PRO A O 1
ATOM 1783 N N . TRP A 1 226 ? -10.606 3.778 22.827 1.00 89.62 226 TRP A N 1
ATOM 1784 C CA . TRP A 1 226 ? -10.482 4.838 21.822 1.00 89.62 226 TRP A CA 1
ATOM 1785 C C . TRP A 1 226 ? -11.222 4.494 20.519 1.00 89.62 226 TRP A C 1
ATOM 1787 O O . TRP A 1 226 ? -11.926 5.338 19.967 1.00 89.62 226 TRP A O 1
ATOM 1797 N N . MET A 1 227 ? -11.170 3.233 20.076 1.00 89.94 227 MET A N 1
ATOM 1798 C CA . MET A 1 227 ? -12.003 2.750 18.962 1.00 89.94 227 MET A CA 1
ATOM 1799 C C . MET A 1 227 ? -13.499 2.841 19.279 1.00 89.94 227 MET A C 1
ATOM 1801 O O . MET A 1 227 ? -14.292 3.290 18.452 1.00 89.94 227 MET A O 1
ATOM 1805 N N . GLY A 1 228 ? -13.889 2.455 20.499 1.00 90.31 228 GLY A N 1
ATOM 1806 C CA . GLY A 1 228 ? -15.275 2.546 20.958 1.00 90.31 228 GLY A CA 1
ATOM 1807 C C . GLY A 1 228 ? -15.790 3.987 21.017 1.00 90.31 228 GLY A C 1
ATOM 1808 O O . GLY A 1 228 ? -16.945 4.240 20.677 1.00 90.31 228 GLY A O 1
ATOM 1809 N N . PHE A 1 229 ? -14.934 4.938 21.398 1.00 92.00 229 PHE A N 1
ATOM 1810 C CA . PHE A 1 229 ? -15.236 6.365 21.325 1.00 92.00 229 PHE A CA 1
ATOM 1811 C C . PHE A 1 229 ? -15.532 6.797 19.884 1.00 92.00 229 PHE A C 1
ATOM 1813 O O . PHE A 1 229 ? -16.573 7.401 19.643 1.00 92.00 229 PHE A O 1
ATOM 1820 N N . HIS A 1 230 ? -14.691 6.422 18.914 1.00 92.31 230 HIS A N 1
ATOM 1821 C CA . HIS A 1 230 ? -14.929 6.769 17.507 1.00 92.31 230 HIS A CA 1
ATOM 1822 C C . HIS A 1 230 ? -16.215 6.170 16.946 1.00 92.31 230 HIS A C 1
ATOM 1824 O O . HIS A 1 230 ? -16.907 6.855 16.200 1.00 92.31 230 HIS A O 1
ATOM 1830 N N . ALA A 1 231 ? -16.579 4.945 17.332 1.00 91.69 231 ALA A N 1
ATOM 1831 C CA . ALA A 1 231 ? -17.865 4.364 16.945 1.00 91.69 231 ALA A CA 1
ATOM 1832 C C . ALA A 1 231 ? -19.047 5.208 17.462 1.00 91.69 231 ALA A C 1
ATOM 1834 O O . ALA A 1 231 ? -19.982 5.486 16.716 1.00 91.69 231 ALA A O 1
ATOM 1835 N N . LYS A 1 232 ? -18.999 5.675 18.718 1.00 91.25 232 LYS A N 1
ATOM 1836 C CA . LYS A 1 232 ? -20.044 6.551 19.279 1.00 91.25 232 LYS A CA 1
ATOM 1837 C C . LYS A 1 232 ? -20.102 7.902 18.568 1.00 91.25 232 LYS A C 1
ATOM 1839 O O . LYS A 1 232 ? -21.185 8.330 18.186 1.00 91.25 232 LYS A O 1
ATOM 1844 N N . SER A 1 233 ? -18.951 8.538 18.356 1.00 91.06 233 SER A N 1
ATOM 1845 C CA . SER A 1 233 ? -18.864 9.813 17.637 1.00 91.06 233 SER A CA 1
ATOM 1846 C C . SER A 1 233 ? -19.384 9.693 16.205 1.00 91.06 233 SER A C 1
ATOM 1848 O O . SER A 1 233 ? -20.045 10.604 15.722 1.00 91.06 233 SER A O 1
ATOM 1850 N N . LYS A 1 234 ? -19.145 8.551 15.546 1.00 91.50 234 LYS A N 1
ATOM 1851 C CA . LYS A 1 234 ? -19.677 8.256 14.214 1.00 91.50 234 LYS A CA 1
ATOM 1852 C C . LYS A 1 234 ? -21.201 8.156 14.209 1.00 91.50 234 LYS A C 1
ATOM 1854 O O . LYS A 1 234 ? -21.840 8.768 13.367 1.00 91.50 234 LYS A O 1
ATOM 1859 N N . ALA A 1 235 ? -21.773 7.423 15.164 1.00 89.69 235 ALA A N 1
ATOM 1860 C CA . ALA A 1 235 ? -23.223 7.302 15.288 1.00 89.69 235 ALA A CA 1
ATOM 1861 C C . ALA A 1 235 ? -23.905 8.655 15.547 1.00 89.69 235 ALA A C 1
ATOM 1863 O O . ALA A 1 235 ? -24.975 8.896 15.005 1.00 89.69 235 ALA A O 1
ATOM 1864 N N . ALA A 1 236 ? -23.284 9.529 16.348 1.00 89.25 236 ALA A N 1
ATOM 1865 C CA . ALA A 1 236 ? -23.783 10.884 16.572 1.00 89.25 236 ALA A CA 1
ATOM 1866 C C . ALA A 1 236 ? -23.701 11.737 15.295 1.00 89.25 236 ALA A C 1
ATOM 1868 O O . ALA A 1 236 ? -24.707 12.281 14.862 1.00 89.25 236 ALA A O 1
ATOM 1869 N N . ALA A 1 237 ? -22.529 11.784 14.652 1.00 88.44 237 ALA A N 1
ATOM 1870 C CA . ALA A 1 237 ? -22.324 12.585 13.447 1.00 88.44 237 ALA A CA 1
ATOM 1871 C C . ALA A 1 237 ? -23.238 12.163 12.287 1.00 88.44 237 ALA A C 1
ATOM 1873 O O . ALA A 1 237 ? -23.769 13.018 11.591 1.00 88.44 237 ALA A O 1
ATOM 1874 N N . ASP A 1 238 ? -23.445 10.860 12.088 1.00 87.56 238 ASP A N 1
ATOM 1875 C CA . ASP A 1 238 ? -24.335 10.370 11.034 1.00 87.56 238 ASP A CA 1
ATOM 1876 C C . ASP A 1 238 ? -25.820 10.633 11.358 1.00 87.56 238 ASP A C 1
ATOM 1878 O O . ASP A 1 238 ? -26.614 10.759 10.434 1.00 87.56 238 ASP A O 1
ATOM 1882 N N . ALA A 1 239 ? -26.205 10.742 12.638 1.00 83.31 239 ALA A N 1
ATOM 1883 C CA . ALA A 1 239 ? -27.574 11.090 13.035 1.00 83.31 239 ALA A CA 1
ATOM 1884 C C . ALA A 1 239 ? -27.896 12.582 12.831 1.00 83.31 239 ALA A C 1
ATOM 1886 O O . ALA A 1 239 ? -29.049 12.920 12.580 1.00 83.31 239 ALA A O 1
ATOM 1887 N N . ASP A 1 240 ? -26.887 13.454 12.908 1.00 75.69 240 ASP A N 1
ATOM 1888 C CA . ASP A 1 240 ? -27.033 14.901 12.696 1.00 75.69 240 ASP A CA 1
ATOM 1889 C C . ASP A 1 240 ? -27.104 15.289 11.204 1.00 75.69 240 ASP A C 1
ATOM 1891 O O . ASP A 1 240 ? -27.547 16.385 10.880 1.00 75.69 240 ASP A O 1
ATOM 1895 N N . ILE A 1 241 ? -26.674 14.416 10.283 1.00 62.78 241 ILE A N 1
ATOM 1896 C CA . ILE A 1 241 ? -26.691 14.680 8.828 1.00 62.78 241 ILE A CA 1
ATOM 1897 C C . ILE A 1 241 ? -28.112 14.587 8.236 1.00 62.78 241 ILE A C 1
ATOM 1899 O O . ILE A 1 241 ? -28.374 15.174 7.187 1.00 62.78 241 ILE A O 1
ATOM 1903 N N . ASP A 1 242 ? -29.030 13.903 8.924 1.00 51.72 242 ASP A N 1
ATOM 1904 C CA . ASP A 1 242 ? -30.424 13.703 8.502 1.00 51.72 242 ASP A CA 1
ATOM 1905 C C . ASP A 1 242 ? -31.429 14.665 9.198 1.00 51.72 242 ASP A C 1
ATOM 1907 O O . ASP A 1 242 ? -32.641 14.439 9.113 1.00 51.72 242 ASP A O 1
ATOM 1911 N N . ALA A 1 243 ? -30.960 15.722 9.8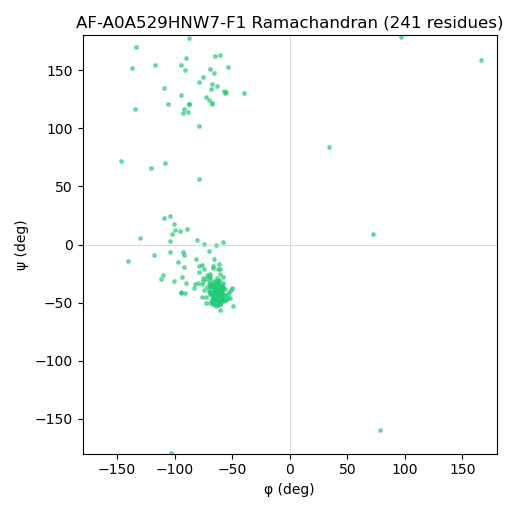85 1.00 45.34 243 ALA A N 1
ATOM 1912 C CA . ALA A 1 243 ? -31.779 16.728 10.593 1.00 45.34 243 ALA A CA 1
ATOM 1913 C C . ALA A 1 243 ? -31.737 18.116 9.929 1.00 45.34 243 ALA A C 1
ATOM 1915 O O . ALA A 1 243 ? -32.805 18.774 9.894 1.00 45.34 243 ALA A O 1
#